Protein AF-A0A015LZP1-F1 (afdb_monomer)

Structure (mmCIF, N/CA/C/O backbone):
data_AF-A0A015LZP1-F1
#
_entry.id   AF-A0A015LZP1-F1
#
loop_
_atom_site.group_PDB
_atom_site.id
_atom_site.type_symbol
_atom_site.label_atom_id
_atom_site.label_alt_id
_atom_site.label_comp_id
_atom_site.label_asym_id
_atom_site.label_entity_id
_atom_site.label_seq_id
_atom_site.pdbx_PDB_ins_code
_atom_site.Cartn_x
_atom_site.Cartn_y
_atom_site.Cartn_z
_atom_site.occupancy
_atom_site.B_iso_or_equiv
_atom_site.auth_seq_id
_atom_site.auth_comp_id
_atom_site.auth_asym_id
_atom_site.auth_atom_id
_atom_site.pdbx_PDB_model_num
ATOM 1 N N . MET A 1 1 ? 31.886 -22.065 -72.320 1.00 35.88 1 MET A N 1
ATOM 2 C CA . MET A 1 1 ? 32.147 -20.652 -72.666 1.00 35.88 1 MET A CA 1
ATOM 3 C C . MET A 1 1 ? 31.425 -19.795 -71.632 1.00 35.88 1 MET A C 1
ATOM 5 O O . MET A 1 1 ? 30.207 -19.731 -71.654 1.00 35.88 1 MET A O 1
ATOM 9 N N . PHE A 1 2 ? 32.167 -19.278 -70.651 1.00 26.02 2 PHE A N 1
ATOM 10 C CA . PHE A 1 2 ? 31.672 -18.396 -69.588 1.00 26.02 2 PHE A CA 1
ATOM 11 C C . PHE A 1 2 ? 31.387 -16.994 -70.145 1.00 26.02 2 PHE A C 1
ATOM 13 O O . PHE A 1 2 ? 32.223 -16.465 -70.876 1.00 26.02 2 PHE A O 1
ATOM 20 N N . ARG A 1 3 ? 30.286 -16.358 -69.725 1.00 28.30 3 ARG A N 1
ATOM 21 C CA . ARG A 1 3 ? 30.195 -14.893 -69.621 1.00 28.30 3 ARG A CA 1
ATOM 22 C C . ARG A 1 3 ? 29.327 -14.490 -68.426 1.00 28.30 3 ARG A C 1
ATOM 24 O O . ARG A 1 3 ? 28.165 -14.862 -68.327 1.00 28.30 3 ARG A O 1
ATOM 31 N N . ILE A 1 4 ? 29.977 -13.750 -67.536 1.00 31.39 4 ILE A N 1
ATOM 32 C CA . ILE A 1 4 ? 29.495 -13.025 -66.356 1.00 31.39 4 ILE A CA 1
ATOM 33 C C . ILE A 1 4 ? 28.959 -11.655 -66.802 1.00 31.39 4 ILE A C 1
ATOM 35 O O . ILE A 1 4 ? 29.557 -11.085 -67.707 1.00 31.39 4 ILE A O 1
ATOM 39 N N . PHE A 1 5 ? 27.914 -11.130 -66.145 1.00 27.09 5 PHE A N 1
ATOM 40 C CA . PHE A 1 5 ? 27.704 -9.708 -65.768 1.00 27.09 5 PHE A CA 1
ATOM 41 C C . PHE A 1 5 ? 26.530 -9.667 -64.756 1.00 27.09 5 PHE A C 1
ATOM 43 O O . PHE A 1 5 ? 25.403 -9.986 -65.113 1.00 27.09 5 PHE A O 1
ATOM 50 N N . ASN A 1 6 ? 26.811 -9.659 -63.447 1.00 28.56 6 ASN A N 1
ATOM 51 C CA . ASN A 1 6 ? 26.898 -8.511 -62.516 1.00 28.56 6 ASN A CA 1
ATOM 52 C C . ASN A 1 6 ? 25.566 -7.763 -62.274 1.00 28.56 6 ASN A C 1
ATOM 54 O O . ASN A 1 6 ? 25.088 -7.038 -63.134 1.00 28.56 6 ASN A O 1
ATOM 58 N N . TYR A 1 7 ? 24.900 -8.068 -61.152 1.00 28.28 7 TYR A N 1
ATOM 59 C CA . TYR A 1 7 ? 24.824 -7.285 -59.895 1.00 28.28 7 TYR A CA 1
ATOM 60 C C . TYR A 1 7 ? 23.902 -6.053 -59.940 1.00 28.28 7 TYR A C 1
ATOM 62 O O . TYR A 1 7 ? 24.321 -4.967 -60.313 1.00 28.28 7 TYR A O 1
ATOM 70 N N . PHE A 1 8 ? 22.700 -6.212 -59.379 1.00 25.81 8 PHE A N 1
ATOM 71 C CA . PHE A 1 8 ? 22.107 -5.232 -58.464 1.00 25.81 8 PHE A CA 1
ATOM 72 C C . PHE A 1 8 ? 21.553 -6.002 -57.258 1.00 25.81 8 PHE A C 1
ATOM 74 O O . PHE A 1 8 ? 20.420 -6.472 -57.249 1.00 25.81 8 PHE A O 1
ATOM 81 N N . LEU A 1 9 ? 22.412 -6.197 -56.257 1.00 28.61 9 LEU A N 1
ATOM 82 C CA . LEU A 1 9 ? 22.014 -6.583 -54.907 1.00 28.61 9 LEU A CA 1
ATOM 83 C C . LEU A 1 9 ? 21.586 -5.297 -54.197 1.00 28.61 9 LEU A C 1
ATOM 85 O O . LEU A 1 9 ? 22.426 -4.507 -53.772 1.00 28.61 9 LEU A O 1
ATOM 89 N N . THR A 1 10 ? 20.282 -5.067 -54.085 1.00 28.78 10 THR A N 1
ATOM 90 C CA . THR A 1 10 ? 19.747 -4.196 -53.034 1.00 28.78 10 THR A CA 1
ATOM 91 C C . THR A 1 10 ? 20.108 -4.818 -51.684 1.00 28.78 10 THR A C 1
ATOM 93 O O . THR A 1 10 ? 19.881 -6.022 -51.516 1.00 28.78 10 THR A O 1
ATOM 96 N N . PRO A 1 11 ? 20.655 -4.065 -50.712 1.00 29.12 11 PRO A N 1
ATOM 97 C CA . PRO A 1 11 ? 20.880 -4.609 -49.387 1.00 29.12 11 PRO A CA 1
ATOM 98 C C . PRO A 1 11 ? 19.512 -4.940 -48.798 1.00 29.12 11 PRO A C 1
ATOM 100 O O . PRO A 1 11 ? 18.691 -4.053 -48.563 1.00 29.12 11 PRO A O 1
ATOM 103 N N . LEU A 1 12 ? 19.268 -6.228 -48.572 1.00 28.80 12 LEU A N 1
ATOM 104 C CA . LEU A 1 12 ? 18.257 -6.673 -47.632 1.00 28.80 12 LEU A CA 1
ATOM 105 C C . LEU A 1 12 ? 18.683 -6.068 -46.286 1.00 28.80 12 LEU A C 1
ATOM 107 O O . LEU A 1 12 ? 19.620 -6.565 -45.659 1.00 28.80 12 LEU A O 1
ATOM 111 N N . MET A 1 13 ? 18.078 -4.945 -45.884 1.00 26.33 13 MET A N 1
ATOM 112 C CA . MET A 1 13 ? 18.195 -4.452 -44.516 1.00 26.33 13 MET A CA 1
ATOM 113 C C . MET A 1 13 ? 17.639 -5.554 -43.624 1.00 26.33 13 MET A C 1
ATOM 115 O O . MET A 1 13 ? 16.431 -5.712 -43.452 1.00 26.33 13 M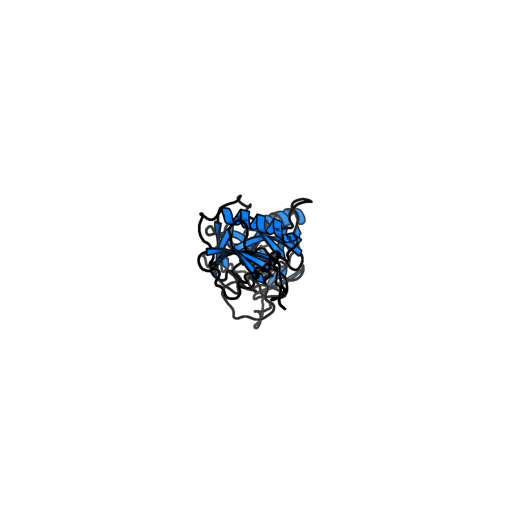ET A O 1
ATOM 119 N N . ARG A 1 14 ? 18.550 -6.369 -43.102 1.00 29.48 14 ARG A N 1
ATOM 120 C CA . ARG A 1 14 ? 18.313 -7.242 -41.971 1.00 29.48 14 ARG A CA 1
ATOM 121 C C . ARG A 1 14 ? 17.994 -6.285 -40.826 1.00 29.48 14 ARG A C 1
ATOM 123 O O . ARG A 1 14 ? 18.898 -5.715 -40.229 1.00 29.48 14 ARG A O 1
ATOM 130 N N . LEU A 1 15 ? 16.707 -6.034 -40.595 1.00 30.84 15 LEU A N 1
ATOM 131 C CA . LEU A 1 15 ? 16.227 -5.507 -39.325 1.00 30.84 15 LEU A CA 1
ATOM 132 C C . LEU A 1 15 ? 16.671 -6.528 -38.280 1.00 30.84 15 LEU A C 1
ATOM 134 O O . LEU A 1 15 ? 16.019 -7.551 -38.068 1.00 30.84 15 LEU A O 1
ATOM 138 N N . GLU A 1 16 ? 17.847 -6.303 -37.699 1.00 29.56 16 GLU A N 1
ATOM 139 C CA . GLU A 1 16 ? 18.204 -6.904 -36.430 1.00 29.56 16 GLU A CA 1
ATOM 140 C C . GLU A 1 16 ? 17.091 -6.497 -35.470 1.00 29.56 16 GLU A C 1
ATOM 142 O O . GLU A 1 16 ? 16.996 -5.339 -35.062 1.00 29.56 16 GLU A O 1
ATOM 147 N N . LYS A 1 17 ? 16.188 -7.435 -35.165 1.00 34.03 17 LYS A N 1
ATOM 148 C CA . LYS A 1 17 ? 15.325 -7.317 -33.996 1.00 34.03 17 LYS A CA 1
ATOM 149 C C . LYS A 1 17 ? 16.276 -7.157 -32.817 1.00 34.03 17 LYS A C 1
ATOM 151 O O . LYS A 1 17 ? 16.858 -8.146 -32.375 1.00 34.03 17 LYS A O 1
ATOM 156 N N . LYS A 1 18 ? 16.493 -5.919 -32.361 1.00 39.28 18 LYS A N 1
ATOM 157 C CA . LYS A 1 18 ? 17.200 -5.662 -31.109 1.00 39.28 18 LYS A CA 1
ATOM 158 C C . LYS A 1 18 ? 16.442 -6.437 -30.038 1.00 39.28 18 LYS A C 1
ATOM 160 O O . LYS A 1 18 ? 15.279 -6.152 -29.770 1.00 39.28 18 LYS A O 1
ATOM 165 N N . SER A 1 19 ? 17.063 -7.492 -29.524 1.00 50.53 19 SER A N 1
ATOM 166 C CA . SER A 1 19 ? 16.479 -8.314 -28.473 1.00 50.53 19 SER A CA 1
ATOM 167 C C . SER A 1 19 ? 16.296 -7.450 -27.233 1.00 50.53 19 SER A C 1
ATOM 169 O O . SER A 1 19 ? 17.256 -6.808 -26.805 1.00 50.53 19 SER A O 1
ATOM 171 N N . GLN A 1 20 ? 15.093 -7.452 -26.660 1.00 62.28 20 GLN A N 1
ATOM 172 C CA . GLN A 1 20 ? 14.812 -6.781 -25.395 1.00 62.28 20 GLN A CA 1
ATOM 173 C C . GLN A 1 20 ? 15.840 -7.191 -24.332 1.00 62.28 20 GLN A C 1
ATOM 175 O O . GLN A 1 20 ? 16.089 -8.381 -24.119 1.00 62.28 20 GLN A O 1
ATOM 180 N N . SER A 1 21 ? 16.435 -6.208 -23.660 1.00 65.06 21 SER A N 1
ATOM 181 C CA . SER A 1 21 ? 17.324 -6.428 -22.522 1.00 65.06 21 SER A CA 1
ATOM 182 C C . SER A 1 21 ? 16.497 -6.742 -21.274 1.00 65.06 21 SER A C 1
ATOM 184 O O . SER A 1 21 ? 15.800 -5.882 -20.733 1.00 65.06 21 SER A O 1
ATOM 186 N N . TYR A 1 22 ? 16.562 -7.997 -20.833 1.00 69.38 22 TYR A N 1
ATOM 187 C CA . TYR A 1 22 ? 15.990 -8.452 -19.566 1.00 69.38 22 TYR A CA 1
ATOM 188 C C . TYR A 1 22 ? 16.937 -8.123 -18.412 1.00 69.38 22 TYR A C 1
ATOM 190 O O . TYR A 1 22 ? 18.146 -8.313 -18.550 1.00 69.38 22 TYR A O 1
ATOM 198 N N . ILE A 1 23 ? 16.392 -7.708 -17.264 1.00 65.88 23 ILE A N 1
ATOM 199 C CA . ILE A 1 23 ? 17.183 -7.508 -16.033 1.00 65.88 23 ILE A CA 1
ATOM 200 C C . ILE A 1 23 ? 17.836 -8.822 -15.601 1.00 65.88 23 ILE A C 1
ATOM 202 O O . ILE A 1 23 ? 19.033 -8.881 -15.320 1.00 65.88 23 ILE A O 1
ATOM 206 N N . GLY A 1 24 ? 17.058 -9.908 -15.574 1.00 67.19 24 GLY A N 1
ATOM 207 C CA . GLY A 1 24 ? 17.549 -11.218 -15.154 1.00 67.19 24 GLY A CA 1
ATOM 208 C C . GLY A 1 24 ? 18.014 -11.215 -13.694 1.00 67.19 24 GLY A C 1
ATOM 209 O O . GLY A 1 24 ? 17.192 -11.109 -12.794 1.00 67.19 24 GLY A O 1
ATOM 210 N N . TYR A 1 25 ? 19.323 -11.377 -13.476 1.00 60.75 25 TYR A N 1
ATOM 211 C CA . TYR A 1 25 ? 19.970 -11.366 -12.152 1.00 60.75 25 TYR A CA 1
ATOM 212 C C . TYR A 1 25 ? 20.774 -10.082 -11.890 1.00 60.75 25 TYR A C 1
ATOM 214 O O . TYR A 1 25 ? 21.591 -10.050 -10.973 1.00 60.75 25 TYR A O 1
ATOM 222 N N . GLN A 1 26 ? 20.624 -9.056 -12.733 1.00 63.94 26 GLN A N 1
ATOM 223 C CA . GLN A 1 26 ? 21.348 -7.800 -12.556 1.00 63.94 26 GLN A CA 1
ATOM 224 C C . GLN A 1 26 ? 20.888 -7.100 -11.276 1.00 63.94 26 GLN A C 1
ATOM 226 O O . GLN A 1 26 ? 19.692 -6.973 -11.023 1.00 63.94 26 GLN A O 1
ATOM 231 N N . GLU A 1 27 ? 21.853 -6.642 -10.481 1.00 65.81 27 GLU A N 1
ATOM 232 C CA . GLU A 1 27 ? 21.577 -5.843 -9.294 1.00 65.81 27 GLU A CA 1
ATOM 233 C C . GLU A 1 27 ? 21.089 -4.453 -9.712 1.00 65.81 27 GLU A C 1
ATOM 235 O O . GLU A 1 27 ? 21.697 -3.783 -10.552 1.00 65.81 27 GLU A O 1
ATOM 240 N N . ILE A 1 28 ? 19.973 -4.037 -9.120 1.00 65.69 28 ILE A N 1
ATOM 241 C CA . ILE A 1 28 ? 19.398 -2.713 -9.312 1.00 65.69 28 ILE A CA 1
ATOM 242 C C . ILE A 1 28 ? 19.755 -1.897 -8.083 1.00 65.69 28 ILE A C 1
ATOM 244 O O . ILE A 1 28 ? 19.228 -2.140 -6.998 1.00 65.69 28 ILE A O 1
ATOM 248 N N . LEU A 1 29 ? 20.623 -0.904 -8.254 1.00 60.50 29 LEU A N 1
ATOM 249 C CA . LEU A 1 29 ? 20.903 0.031 -7.177 1.00 60.50 29 LEU A CA 1
ATOM 250 C C . LEU A 1 29 ? 19.885 1.180 -7.218 1.00 60.50 29 LEU A C 1
ATOM 252 O O . LEU A 1 29 ? 19.642 1.749 -8.290 1.00 60.50 29 LEU A O 1
ATOM 256 N N . PRO A 1 30 ? 19.295 1.555 -6.073 1.00 59.75 30 PRO A N 1
ATOM 257 C CA . PRO A 1 30 ? 18.396 2.698 -5.987 1.00 59.75 30 PRO A CA 1
ATOM 258 C C . PRO A 1 30 ? 19.174 3.963 -6.332 1.00 59.75 30 PRO A C 1
ATOM 260 O O . PRO A 1 30 ? 20.345 4.099 -5.962 1.00 59.75 30 PRO A O 1
ATOM 263 N N . ILE A 1 31 ? 18.533 4.917 -7.006 1.00 59.34 31 ILE A N 1
ATOM 264 C CA . ILE A 1 31 ? 19.185 6.205 -7.200 1.00 59.34 31 ILE A CA 1
ATOM 265 C C . ILE A 1 31 ? 18.825 7.156 -6.066 1.00 59.34 31 ILE A C 1
ATOM 267 O O . ILE A 1 31 ? 17.654 7.389 -5.807 1.00 59.34 31 ILE A O 1
ATOM 271 N N . THR A 1 32 ? 19.836 7.749 -5.434 1.00 54.41 32 THR A N 1
ATOM 272 C CA . THR A 1 32 ? 19.668 8.753 -4.377 1.00 54.41 32 THR A CA 1
ATOM 273 C C . THR A 1 32 ? 20.133 10.138 -4.825 1.00 54.41 32 THR A C 1
ATOM 275 O O . THR A 1 32 ? 21.213 10.247 -5.410 1.00 54.41 32 THR A O 1
ATOM 278 N N . GLY A 1 33 ? 19.383 11.191 -4.477 1.00 51.50 33 GLY A N 1
ATOM 279 C CA . GLY A 1 33 ? 19.818 12.593 -4.568 1.00 51.50 33 GLY A CA 1
ATOM 280 C C . GLY A 1 33 ? 19.025 13.473 -5.548 1.00 51.50 33 GLY A C 1
ATOM 281 O O . GLY A 1 33 ? 18.528 13.019 -6.577 1.00 51.50 33 GLY A O 1
ATOM 282 N N . THR A 1 34 ? 18.978 14.776 -5.250 1.00 45.88 34 THR A N 1
ATOM 283 C CA . THR A 1 34 ? 18.145 15.819 -5.893 1.00 45.88 34 THR A CA 1
ATOM 284 C C . THR A 1 34 ? 18.520 16.187 -7.341 1.00 45.88 34 THR A C 1
ATOM 286 O O . THR A 1 34 ? 17.859 17.014 -7.961 1.00 45.88 34 THR A O 1
ATOM 289 N N . GLY A 1 35 ? 19.537 15.557 -7.938 1.00 46.19 35 GLY A N 1
ATOM 290 C CA . GLY A 1 35 ? 19.995 15.828 -9.312 1.00 46.19 35 GLY A CA 1
ATOM 291 C C . GLY A 1 35 ? 19.236 15.092 -10.428 1.00 46.19 35 GLY A C 1
ATOM 292 O O . GLY A 1 35 ? 19.724 15.024 -11.553 1.00 46.19 35 GLY A O 1
ATOM 293 N N . MET A 1 36 ? 18.082 14.483 -10.132 1.00 53.25 36 MET A N 1
ATOM 294 C CA . MET A 1 36 ? 17.475 13.434 -10.973 1.00 53.25 36 MET A CA 1
ATOM 295 C C . MET A 1 36 ? 16.041 13.735 -11.437 1.00 53.25 36 MET A C 1
ATOM 297 O O . MET A 1 36 ? 15.368 12.850 -11.967 1.00 53.25 36 MET A O 1
ATOM 301 N N . LEU A 1 37 ? 15.602 14.990 -11.311 1.00 47.56 37 LEU A N 1
ATOM 302 C CA . LEU A 1 37 ? 14.297 15.502 -11.753 1.00 47.56 37 LEU A CA 1
ATOM 303 C C . LEU A 1 37 ? 13.885 15.127 -13.201 1.00 47.56 37 LEU A C 1
ATOM 305 O O . LEU A 1 37 ? 12.694 14.879 -13.408 1.00 47.56 37 LEU A O 1
ATOM 309 N N . PRO A 1 38 ? 14.796 14.950 -14.193 1.00 52.88 38 PRO A N 1
ATOM 310 C CA . PRO A 1 38 ? 14.402 14.470 -15.521 1.00 52.88 38 PRO A CA 1
ATOM 311 C C . PRO A 1 38 ? 13.760 13.075 -15.514 1.00 52.88 38 PRO A C 1
ATOM 313 O O . PRO A 1 38 ? 12.925 12.785 -16.363 1.00 52.88 38 PRO A O 1
ATOM 316 N N . ARG A 1 39 ? 14.077 12.205 -14.543 1.00 65.25 39 ARG A N 1
ATOM 317 C CA . ARG A 1 39 ? 13.618 10.805 -14.544 1.00 65.25 39 ARG A CA 1
ATOM 318 C C . ARG A 1 39 ? 12.121 10.640 -14.365 1.00 65.25 39 ARG A C 1
ATOM 320 O O . ARG A 1 39 ? 11.537 9.730 -14.931 1.00 65.25 39 ARG A O 1
ATOM 327 N N . ARG A 1 40 ? 11.493 11.503 -13.576 1.00 66.88 40 ARG A N 1
ATOM 328 C CA . ARG A 1 40 ? 10.095 11.346 -13.159 1.00 66.88 40 ARG A CA 1
ATOM 329 C C . ARG A 1 40 ? 9.117 11.699 -14.268 1.00 66.88 40 ARG A C 1
ATOM 331 O O . ARG A 1 40 ? 8.164 10.966 -14.521 1.00 66.88 40 ARG A O 1
ATOM 338 N N . VAL A 1 41 ? 9.393 12.806 -14.953 1.00 76.12 41 VAL A N 1
ATOM 339 C CA . VAL A 1 41 ? 8.666 13.198 -16.164 1.00 76.12 41 VAL A CA 1
ATOM 340 C C . VAL A 1 41 ? 8.877 12.142 -17.247 1.00 76.12 41 VAL A C 1
ATOM 342 O O . VAL A 1 41 ? 7.925 11.773 -17.927 1.00 76.12 41 VAL A O 1
ATOM 345 N N . ILE A 1 42 ? 10.091 11.593 -17.356 1.00 84.56 42 ILE A N 1
ATOM 346 C CA . ILE A 1 42 ? 10.399 10.504 -18.288 1.00 84.56 42 ILE A CA 1
ATOM 347 C C . ILE A 1 42 ? 9.610 9.236 -17.957 1.00 84.56 42 ILE A C 1
ATOM 349 O O . ILE A 1 42 ? 8.980 8.696 -18.856 1.00 84.56 42 ILE A O 1
ATOM 353 N N . LEU A 1 43 ? 9.571 8.787 -16.697 1.00 85.00 43 LEU A N 1
ATOM 354 C CA . LEU A 1 43 ? 8.777 7.626 -16.285 1.00 85.00 43 LEU A CA 1
ATOM 355 C C . LEU A 1 43 ? 7.284 7.853 -16.560 1.00 85.00 43 LEU A C 1
ATOM 357 O O . LEU A 1 43 ? 6.642 7.008 -17.172 1.00 85.00 43 LEU A O 1
ATOM 361 N N . SER A 1 44 ? 6.738 9.015 -16.197 1.00 83.75 44 SER A N 1
ATOM 362 C CA . SER A 1 44 ? 5.333 9.355 -16.471 1.00 83.75 44 SER A CA 1
ATOM 363 C C . SER A 1 44 ? 5.007 9.372 -17.972 1.00 83.75 44 SER A C 1
ATOM 365 O O . SER A 1 44 ? 3.987 8.822 -18.404 1.00 83.75 44 SER A O 1
ATOM 367 N N . ARG A 1 45 ? 5.897 9.939 -18.800 1.00 88.62 45 ARG A N 1
ATOM 368 C CA . ARG A 1 45 ? 5.766 9.911 -20.264 1.00 88.62 45 ARG A CA 1
ATOM 369 C C . ARG A 1 45 ? 5.892 8.498 -20.817 1.00 88.62 45 ARG A C 1
ATOM 371 O O . ARG A 1 45 ? 5.095 8.128 -21.676 1.00 88.62 45 ARG A O 1
ATOM 378 N N . PHE A 1 46 ? 6.835 7.705 -20.309 1.00 90.81 46 PHE A N 1
ATOM 379 C CA . PHE A 1 46 ? 7.005 6.305 -20.687 1.00 90.81 46 PHE A CA 1
ATOM 380 C C . PHE A 1 46 ? 5.722 5.521 -20.406 1.00 90.81 46 PHE A C 1
ATOM 382 O O . PHE A 1 46 ? 5.173 4.904 -21.315 1.00 90.81 46 PHE A O 1
ATOM 389 N N . TRP A 1 47 ? 5.185 5.619 -19.187 1.00 89.81 47 TRP A N 1
ATOM 390 C CA . TRP A 1 47 ? 3.913 4.998 -18.821 1.00 89.81 47 TRP A CA 1
ATOM 391 C C . TRP A 1 47 ? 2.802 5.406 -19.776 1.00 89.81 47 TRP A C 1
ATOM 393 O O . TRP A 1 47 ? 2.212 4.556 -20.430 1.00 89.81 47 TRP A O 1
ATOM 403 N N . SER A 1 48 ? 2.573 6.711 -19.930 1.00 89.25 48 SER A N 1
ATOM 404 C CA . SER A 1 48 ? 1.499 7.237 -20.779 1.00 89.25 48 SER A CA 1
ATOM 405 C C . SER A 1 48 ? 1.620 6.790 -22.239 1.00 89.25 48 SER A C 1
ATOM 407 O O . SER A 1 48 ? 0.607 6.618 -22.912 1.00 89.25 48 SER A O 1
ATOM 409 N N . THR A 1 49 ? 2.849 6.578 -22.721 1.00 92.31 49 THR A N 1
ATOM 410 C CA . THR A 1 49 ? 3.125 6.115 -24.086 1.00 92.31 49 THR A CA 1
ATOM 411 C C . THR A 1 49 ? 2.801 4.633 -24.263 1.00 92.31 49 THR A C 1
ATOM 413 O O . THR A 1 49 ? 2.207 4.267 -25.270 1.00 92.31 49 THR A O 1
ATOM 416 N N . TYR A 1 50 ? 3.172 3.778 -23.304 1.00 91.25 50 TYR A N 1
ATOM 417 C CA . TYR A 1 50 ? 3.156 2.321 -23.494 1.00 91.25 50 TYR A CA 1
ATOM 418 C C . TYR A 1 50 ? 2.023 1.590 -22.762 1.00 91.25 50 TYR A C 1
ATOM 420 O O . TYR A 1 50 ? 1.767 0.426 -23.059 1.00 91.25 50 TYR A O 1
ATOM 428 N N . ILE A 1 51 ? 1.307 2.241 -21.841 1.00 88.81 51 ILE A N 1
ATOM 429 C CA . ILE A 1 51 ? 0.315 1.582 -20.975 1.00 88.81 51 ILE A CA 1
ATOM 430 C C . ILE A 1 51 ? -0.854 0.931 -21.726 1.00 88.81 51 ILE A C 1
ATOM 432 O O . ILE A 1 51 ? -1.426 -0.043 -21.243 1.00 88.81 51 ILE A O 1
ATOM 436 N N . LYS A 1 52 ? -1.215 1.456 -22.903 1.00 86.44 52 LYS A N 1
ATOM 437 C CA . LYS A 1 52 ? -2.337 0.942 -23.706 1.00 86.44 52 LYS A CA 1
ATOM 438 C C . LYS A 1 52 ? -1.990 -0.337 -24.461 1.00 86.44 52 LYS A C 1
ATOM 440 O O . LYS A 1 52 ? -2.847 -1.202 -24.609 1.00 86.44 52 LYS A O 1
ATOM 445 N N . ASP A 1 53 ? -0.744 -0.446 -24.911 1.00 87.69 53 ASP A N 1
ATOM 446 C CA . ASP A 1 53 ? -0.304 -1.501 -25.830 1.00 87.69 53 ASP A CA 1
ATOM 447 C C . ASP A 1 53 ? 0.565 -2.558 -25.140 1.00 87.69 53 ASP A C 1
ATOM 449 O O . ASP A 1 53 ? 0.824 -3.627 -25.690 1.00 87.69 53 ASP A O 1
ATOM 453 N N . THR A 1 54 ? 1.020 -2.268 -23.921 1.00 89.00 54 THR A N 1
ATOM 454 C CA . THR A 1 54 ? 1.922 -3.123 -23.152 1.00 89.00 54 THR A CA 1
ATOM 455 C C . THR A 1 54 ? 1.278 -3.500 -21.821 1.00 89.00 54 THR A C 1
ATOM 457 O O . THR A 1 54 ? 0.708 -2.634 -21.157 1.00 89.00 54 THR A O 1
ATOM 460 N N . PRO A 1 55 ? 1.424 -4.754 -21.350 1.00 92.50 55 PRO A N 1
ATOM 461 C CA . PRO A 1 55 ? 0.948 -5.177 -20.036 1.00 92.50 55 PRO A CA 1
ATOM 462 C C . PRO A 1 55 ? 1.846 -4.644 -18.905 1.00 92.50 55 PRO A C 1
ATOM 464 O O . PRO A 1 55 ? 2.342 -5.406 -18.074 1.00 92.50 55 PRO A O 1
ATOM 467 N N . LEU A 1 56 ? 2.091 -3.332 -18.875 1.00 92.25 56 LEU A N 1
ATOM 468 C CA . LEU A 1 56 ? 2.859 -2.683 -17.821 1.00 92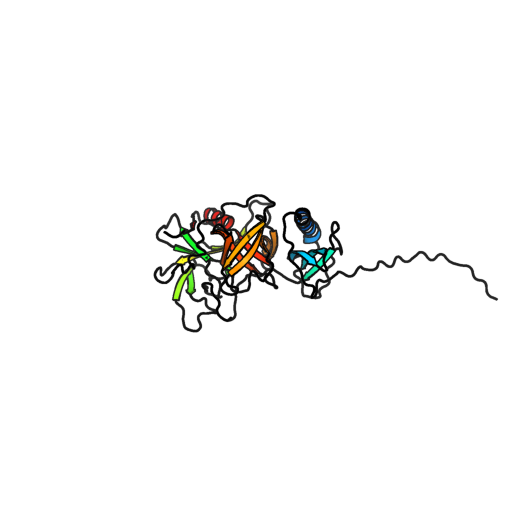.25 56 LEU A CA 1
ATOM 469 C C . LEU A 1 56 ? 2.160 -2.876 -16.476 1.00 92.25 56 LEU A C 1
ATOM 471 O O . LEU A 1 56 ? 0.934 -2.781 -16.356 1.00 92.25 56 LEU A O 1
ATOM 475 N N . SER A 1 57 ? 2.967 -3.187 -15.467 1.00 91.19 57 SER A N 1
ATOM 476 C CA . SER A 1 57 ? 2.536 -3.364 -14.093 1.00 91.19 57 SER A CA 1
ATOM 477 C C . SER A 1 57 ? 2.947 -2.195 -13.221 1.00 91.19 57 SER A C 1
ATOM 479 O O . SER A 1 57 ? 2.103 -1.558 -12.620 1.00 91.19 57 SER A O 1
ATOM 481 N N . TYR A 1 58 ? 4.234 -1.928 -13.098 1.00 88.38 58 TYR A N 1
ATOM 482 C CA . TYR A 1 58 ? 4.765 -0.773 -12.386 1.00 88.38 58 TYR A CA 1
ATOM 483 C C . TYR A 1 58 ? 6.118 -0.451 -13.000 1.00 88.38 58 TYR A C 1
ATOM 485 O O . TYR A 1 58 ? 6.642 -1.209 -13.822 1.00 88.38 58 TYR A O 1
ATOM 493 N N . MET A 1 59 ? 6.679 0.687 -12.632 1.00 87.69 59 MET A N 1
ATOM 494 C CA . MET A 1 59 ? 7.997 1.070 -13.102 1.00 87.69 59 MET A CA 1
ATOM 495 C C . MET A 1 59 ? 8.866 1.445 -11.924 1.00 87.69 59 MET A C 1
ATOM 497 O O . MET A 1 59 ? 8.381 1.881 -10.884 1.00 87.69 59 MET A O 1
ATOM 501 N N . ASN A 1 60 ? 10.162 1.300 -12.128 1.00 80.31 60 ASN A N 1
ATOM 502 C CA . ASN A 1 60 ? 11.166 1.862 -11.258 1.00 80.31 60 ASN A CA 1
ATOM 503 C C . ASN A 1 60 ? 12.229 2.559 -12.111 1.00 80.31 60 ASN A C 1
ATOM 505 O O . ASN A 1 60 ? 12.297 2.390 -13.332 1.00 80.31 60 ASN A O 1
ATOM 509 N N . SER A 1 61 ? 13.097 3.314 -11.459 1.00 80.25 61 SER A N 1
ATOM 510 C CA . SER A 1 61 ? 14.379 3.696 -12.032 1.00 80.25 61 SER A CA 1
ATOM 511 C C . SER A 1 61 ? 15.495 3.198 -11.128 1.00 80.25 61 SER A C 1
ATOM 513 O O . SER A 1 61 ? 15.342 3.145 -9.911 1.00 80.25 61 SER A O 1
AT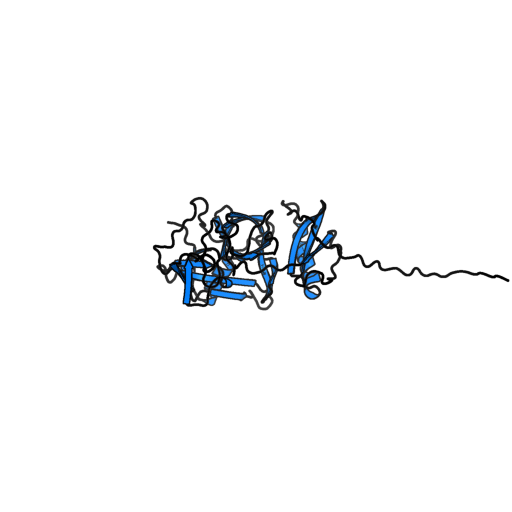OM 515 N N . GLY A 1 62 ? 16.623 2.821 -11.720 1.00 78.12 62 GLY A N 1
ATOM 516 C CA . GLY A 1 62 ? 17.772 2.321 -10.969 1.00 78.12 62 GLY A CA 1
ATOM 517 C C . GLY A 1 62 ? 19.083 2.581 -11.689 1.00 78.12 62 GLY A C 1
ATOM 518 O O . GLY A 1 62 ? 19.095 2.914 -12.875 1.00 78.12 62 GLY A O 1
ATOM 519 N N . ILE A 1 63 ? 20.194 2.440 -10.973 1.00 78.62 63 ILE A N 1
ATOM 520 C CA . ILE A 1 63 ? 21.505 2.284 -11.596 1.00 78.62 63 ILE A CA 1
ATOM 521 C C . ILE A 1 63 ? 21.700 0.799 -11.896 1.00 78.62 63 ILE A C 1
ATOM 523 O O . ILE A 1 63 ? 21.685 -0.026 -10.984 1.00 78.62 63 ILE A O 1
ATOM 527 N N . VAL A 1 64 ? 21.903 0.475 -13.171 1.00 78.19 64 VAL A N 1
ATOM 528 C CA . VAL A 1 64 ? 22.193 -0.876 -13.660 1.00 78.19 64 VAL A CA 1
ATOM 529 C C . VAL A 1 64 ? 23.456 -0.817 -14.510 1.00 78.19 64 VAL A C 1
ATOM 531 O O . VAL A 1 64 ? 23.592 0.044 -15.379 1.00 78.19 64 VAL A O 1
ATOM 534 N N . ASN A 1 65 ? 24.416 -1.704 -14.237 1.00 79.94 65 ASN A N 1
ATOM 535 C CA . ASN A 1 65 ? 25.734 -1.714 -14.890 1.00 79.94 65 ASN A CA 1
ATOM 536 C C . ASN A 1 65 ? 26.454 -0.345 -14.850 1.00 79.94 65 ASN A C 1
ATOM 538 O O . ASN A 1 65 ? 27.124 0.046 -15.803 1.00 79.94 65 ASN A O 1
ATOM 542 N N . GLY A 1 66 ? 26.297 0.403 -13.751 1.00 77.12 66 GLY A N 1
ATOM 543 C CA . GLY A 1 66 ? 26.940 1.707 -13.546 1.00 77.12 66 GLY A CA 1
ATOM 544 C C . GLY A 1 66 ? 26.257 2.900 -14.229 1.00 77.12 66 GLY A C 1
ATOM 545 O O . GLY A 1 66 ? 26.743 4.019 -14.082 1.00 77.12 66 GLY A O 1
ATOM 546 N N . GLY A 1 67 ? 25.135 2.699 -14.933 1.00 81.50 67 GLY A N 1
ATOM 547 C CA . GLY A 1 67 ? 24.372 3.763 -15.594 1.00 81.50 67 GLY A CA 1
ATOM 548 C C . GLY A 1 67 ? 22.893 3.797 -15.187 1.00 81.50 67 GLY A C 1
ATOM 549 O O . GLY A 1 67 ? 22.356 2.787 -14.740 1.00 81.50 67 GLY A O 1
ATOM 550 N N . PRO A 1 68 ? 22.208 4.947 -15.318 1.00 84.31 68 PRO A N 1
ATOM 551 C CA . PRO A 1 68 ? 20.783 5.047 -15.023 1.00 84.31 68 PRO A CA 1
ATOM 552 C C . PRO A 1 68 ? 19.937 4.309 -16.061 1.00 84.31 68 PRO A C 1
ATOM 554 O O . PRO A 1 68 ? 20.174 4.451 -17.256 1.00 84.31 68 PRO A O 1
ATOM 557 N N . ALA A 1 69 ? 18.917 3.590 -15.606 1.00 86.25 69 ALA A N 1
ATOM 558 C CA . ALA A 1 69 ? 17.998 2.836 -16.447 1.00 86.25 69 ALA A CA 1
ATOM 559 C C . ALA A 1 69 ? 16.541 3.006 -15.997 1.00 86.25 69 ALA A C 1
ATOM 561 O O . ALA A 1 69 ? 16.254 3.198 -14.810 1.00 86.25 69 ALA A O 1
ATOM 562 N N . ILE A 1 70 ? 15.629 2.902 -16.964 1.00 88.69 70 ILE A N 1
ATOM 563 C CA . ILE A 1 70 ? 14.199 2.697 -16.736 1.00 88.69 70 ILE A CA 1
ATOM 564 C C . ILE A 1 70 ? 13.980 1.202 -16.564 1.00 88.69 70 ILE A C 1
ATOM 566 O O . ILE A 1 70 ? 14.448 0.401 -17.372 1.00 88.69 70 ILE A O 1
ATOM 570 N N . ILE A 1 71 ? 13.248 0.831 -15.525 1.00 88.25 71 ILE A N 1
ATOM 571 C CA . ILE A 1 71 ? 12.923 -0.553 -15.224 1.00 88.25 71 ILE A CA 1
ATOM 572 C C . ILE A 1 71 ? 11.412 -0.708 -15.339 1.00 88.25 71 ILE A C 1
ATOM 574 O O . ILE A 1 71 ? 10.665 -0.184 -14.515 1.00 88.25 71 ILE A O 1
ATOM 578 N N . ALA A 1 72 ? 10.964 -1.411 -16.371 1.00 90.31 72 ALA A N 1
ATOM 579 C CA . ALA A 1 72 ? 9.558 -1.671 -16.630 1.00 90.31 72 ALA A CA 1
ATOM 580 C C . ALA A 1 72 ? 9.197 -3.085 -16.167 1.00 90.31 72 ALA A C 1
ATOM 582 O O . ALA A 1 72 ? 9.744 -4.067 -16.671 1.00 90.31 72 ALA A O 1
ATOM 583 N N . TYR A 1 73 ? 8.252 -3.186 -15.234 1.00 91.81 73 TYR A N 1
ATOM 584 C CA . TYR A 1 73 ? 7.688 -4.463 -14.813 1.00 91.81 73 TYR A CA 1
ATOM 585 C C . TYR A 1 73 ? 6.406 -4.751 -15.577 1.00 91.81 73 TYR A C 1
ATOM 587 O O . TYR A 1 73 ? 5.600 -3.845 -15.789 1.00 91.81 73 TYR A O 1
ATOM 595 N N . VAL A 1 74 ? 6.188 -6.010 -15.955 1.00 92.88 74 VAL A N 1
ATOM 596 C CA . VAL A 1 74 ? 4.981 -6.448 -16.673 1.00 92.88 74 VAL A CA 1
ATOM 597 C C . VAL A 1 74 ? 4.203 -7.522 -15.920 1.00 92.88 74 VAL A C 1
ATOM 599 O O . VAL A 1 74 ? 4.780 -8.357 -15.222 1.00 92.88 74 VAL A O 1
ATOM 602 N N . HIS A 1 75 ? 2.880 -7.528 -16.101 1.00 92.00 75 HIS A N 1
ATOM 603 C CA . HIS A 1 75 ? 1.949 -8.431 -15.411 1.00 92.00 75 HIS A CA 1
ATOM 604 C C . HIS A 1 75 ? 1.597 -9.696 -16.222 1.00 92.00 75 HIS A C 1
ATOM 606 O O . HIS A 1 75 ? 0.485 -10.215 -16.136 1.00 92.00 75 HIS A O 1
ATOM 612 N N . VAL A 1 76 ? 2.543 -10.215 -17.007 1.00 91.19 76 VAL A N 1
ATOM 613 C CA . VAL A 1 76 ? 2.399 -11.461 -17.788 1.00 91.19 76 VAL A CA 1
ATOM 614 C C . VAL A 1 76 ? 3.280 -12.584 -17.225 1.00 91.19 76 VAL A C 1
ATOM 616 O O . VAL A 1 76 ? 4.227 -12.301 -16.488 1.00 91.19 76 VAL A O 1
ATOM 619 N N . PRO A 1 77 ? 3.013 -13.869 -17.545 1.00 89.50 77 PRO A N 1
ATOM 620 C CA . PRO A 1 77 ? 3.857 -14.973 -17.094 1.00 89.50 77 PRO A CA 1
ATOM 621 C C . PRO A 1 77 ? 5.326 -14.776 -17.479 1.00 89.50 77 PRO A C 1
ATOM 623 O O . PRO A 1 77 ? 5.632 -14.359 -18.600 1.00 89.50 77 PRO A O 1
ATOM 626 N N . LYS A 1 78 ? 6.242 -15.119 -16.567 1.00 86.88 78 LYS A N 1
ATOM 627 C CA . LYS A 1 78 ? 7.686 -14.994 -16.800 1.00 86.88 78 LYS A CA 1
ATOM 628 C C . LYS A 1 78 ? 8.103 -15.747 -18.066 1.00 86.88 78 LYS A C 1
ATOM 630 O O . LYS A 1 78 ? 7.785 -16.922 -18.225 1.00 86.88 78 LYS A O 1
ATOM 635 N N . GLY A 1 79 ? 8.835 -15.062 -18.942 1.00 83.94 79 GLY A N 1
ATOM 636 C CA . GLY A 1 79 ? 9.263 -15.580 -20.245 1.00 83.94 79 GLY A CA 1
ATOM 637 C C . GLY A 1 79 ? 8.313 -15.250 -21.400 1.00 83.94 79 GLY A C 1
ATOM 638 O O . GLY A 1 79 ? 8.657 -15.532 -22.546 1.00 83.94 79 GLY A O 1
ATOM 639 N N . THR A 1 80 ? 7.156 -14.637 -21.129 1.00 87.94 80 THR A N 1
ATOM 640 C CA . THR A 1 80 ? 6.274 -14.112 -22.181 1.00 87.94 80 THR A CA 1
ATOM 641 C C . THR A 1 80 ? 6.964 -12.940 -22.884 1.00 87.94 80 THR A C 1
ATOM 643 O O . THR A 1 80 ? 7.296 -11.965 -22.210 1.00 87.94 80 THR A O 1
ATOM 646 N N . PRO A 1 81 ? 7.172 -12.987 -24.213 1.00 87.00 81 PRO A N 1
ATOM 647 C CA . PRO A 1 81 ? 7.769 -11.873 -24.937 1.00 87.00 81 PRO A CA 1
ATOM 648 C C . PRO A 1 81 ? 6.911 -10.612 -24.813 1.00 87.00 81 PRO A C 1
ATOM 650 O O . PRO A 1 81 ? 5.706 -10.656 -25.058 1.00 87.00 81 PRO A O 1
ATOM 653 N N . VAL A 1 82 ? 7.545 -9.494 -24.470 1.00 88.75 82 VAL A N 1
ATOM 654 C CA . VAL A 1 82 ? 6.919 -8.170 -24.456 1.00 88.75 82 VAL A CA 1
ATOM 655 C C . VAL A 1 82 ? 7.779 -7.222 -25.276 1.00 88.75 82 VAL A C 1
ATOM 657 O O . VAL A 1 82 ? 8.997 -7.170 -25.094 1.00 88.75 82 VAL A O 1
ATOM 660 N N . GLU A 1 83 ? 7.146 -6.498 -26.194 1.00 88.88 83 GLU A N 1
ATOM 661 C CA . GLU A 1 83 ? 7.815 -5.499 -27.021 1.00 88.88 83 GLU A CA 1
ATOM 662 C C . GLU A 1 83 ? 7.810 -4.151 -26.293 1.00 88.88 83 GLU A C 1
ATOM 664 O O . GLU A 1 83 ? 6.770 -3.527 -26.110 1.00 88.88 83 GLU A O 1
ATOM 669 N N . LEU A 1 84 ? 8.992 -3.717 -25.865 1.00 89.69 84 LEU A N 1
ATOM 670 C CA . LEU A 1 84 ? 9.265 -2.375 -25.361 1.00 89.69 84 LEU A CA 1
ATOM 671 C C . LEU A 1 84 ? 10.441 -1.801 -26.160 1.00 89.69 84 LEU A C 1
ATOM 673 O O . LEU A 1 84 ? 11.201 -2.556 -26.774 1.00 89.69 84 LEU A O 1
ATOM 677 N N . PRO A 1 85 ? 10.624 -0.473 -26.204 1.00 91.31 85 PRO A N 1
ATOM 678 C CA . PRO A 1 85 ? 11.838 0.078 -26.780 1.00 91.31 85 PRO A CA 1
ATOM 679 C C . PRO A 1 85 ? 13.044 -0.343 -25.927 1.00 91.31 85 PRO A C 1
ATOM 681 O O . PRO A 1 85 ? 12.928 -0.505 -24.716 1.00 91.31 85 PRO A O 1
ATOM 684 N N . THR A 1 86 ? 14.224 -0.475 -26.535 1.00 88.31 86 THR A N 1
ATOM 685 C CA . THR A 1 86 ? 15.471 -0.724 -25.783 1.00 88.31 86 THR A CA 1
ATOM 686 C C . THR A 1 86 ? 15.999 0.530 -25.083 1.00 88.31 86 THR A C 1
ATOM 688 O O . THR A 1 86 ? 16.837 0.443 -24.191 1.00 88.31 86 THR A O 1
ATOM 691 N N . GLU A 1 87 ? 15.539 1.703 -25.515 1.00 91.25 87 GLU A N 1
ATOM 692 C CA . GLU A 1 87 ? 15.927 3.011 -24.998 1.00 91.25 87 GLU A CA 1
ATOM 693 C C . GLU A 1 87 ? 14.740 3.973 -25.111 1.00 91.25 87 GLU A C 1
ATOM 695 O O . GLU A 1 87 ? 14.009 3.941 -26.101 1.00 91.25 87 GLU A O 1
ATOM 700 N N . PHE A 1 88 ? 14.554 4.843 -24.125 1.00 91.00 88 PHE A N 1
ATOM 701 C CA . PHE A 1 88 ? 13.544 5.891 -24.153 1.00 91.00 88 PHE A CA 1
ATOM 702 C C . PHE A 1 88 ? 14.135 7.196 -23.627 1.00 91.00 88 PHE A C 1
ATOM 704 O O . PHE A 1 88 ? 14.671 7.242 -22.522 1.00 91.00 88 PHE A O 1
ATOM 711 N N . GLU A 1 89 ? 14.060 8.246 -24.447 1.00 89.88 89 GLU A N 1
ATOM 712 C CA . GLU A 1 89 ? 14.589 9.581 -24.133 1.00 89.88 89 GLU A CA 1
ATOM 713 C C . GLU A 1 89 ? 16.040 9.581 -23.602 1.00 89.88 89 GLU A C 1
ATOM 715 O O . GLU A 1 89 ? 16.376 10.320 -22.679 1.00 89.88 89 GLU A O 1
ATOM 720 N N . GLY A 1 90 ? 16.916 8.751 -24.179 1.00 86.75 90 GLY A N 1
ATOM 721 C CA . GLY A 1 90 ? 18.327 8.674 -23.786 1.00 86.75 90 GLY A CA 1
ATOM 722 C C . GLY A 1 90 ? 18.636 7.685 -22.659 1.00 86.75 90 GLY A C 1
ATOM 723 O O . GLY A 1 90 ? 19.800 7.553 -22.280 1.00 86.75 90 GLY A O 1
ATOM 724 N N . TYR A 1 91 ? 17.630 6.993 -22.110 1.00 87.56 91 TYR A N 1
ATOM 725 C CA . TYR A 1 91 ? 17.808 6.026 -21.024 1.00 87.56 91 TYR A CA 1
ATOM 726 C C . TYR A 1 91 ? 17.547 4.594 -21.493 1.00 87.56 91 TYR A C 1
ATOM 728 O O . TYR A 1 91 ? 16.519 4.350 -22.129 1.00 87.56 91 TYR A O 1
ATOM 736 N N . PRO A 1 92 ? 18.415 3.623 -21.152 1.00 89.81 92 PRO A N 1
ATOM 737 C CA . PRO A 1 92 ? 18.147 2.216 -21.413 1.00 89.81 92 PRO A CA 1
ATOM 738 C C . PRO A 1 92 ? 16.879 1.768 -20.682 1.00 89.81 92 PRO A C 1
ATOM 740 O O . PRO A 1 92 ? 16.633 2.155 -19.537 1.00 89.81 92 PRO A O 1
ATOM 743 N N . VAL A 1 93 ? 16.093 0.932 -21.353 1.00 89.44 93 VAL A N 1
ATOM 744 C CA . VAL A 1 93 ? 14.855 0.358 -20.824 1.00 89.44 93 VAL A CA 1
ATOM 745 C C . VAL A 1 93 ? 15.075 -1.130 -20.603 1.00 89.44 93 VAL A C 1
ATOM 747 O O . VAL A 1 93 ? 15.410 -1.882 -21.523 1.00 89.44 93 VAL A O 1
ATOM 750 N N . LEU A 1 94 ? 14.891 -1.551 -19.360 1.00 89.94 94 LEU A N 1
ATOM 751 C CA . LEU A 1 94 ? 15.071 -2.922 -18.919 1.00 89.94 94 LEU A CA 1
ATOM 752 C C . LEU A 1 94 ? 13.721 -3.509 -18.520 1.00 89.94 94 LEU A C 1
ATOM 754 O O . LEU A 1 94 ? 12.924 -2.853 -17.850 1.00 89.94 94 LEU A O 1
ATOM 758 N N . LEU A 1 95 ? 13.470 -4.742 -18.950 1.00 89.56 95 LEU A N 1
ATOM 759 C CA . LEU A 1 95 ? 12.222 -5.455 -18.685 1.00 89.56 95 LEU A CA 1
ATOM 760 C C . LEU A 1 95 ? 12.404 -6.462 -17.544 1.00 89.56 95 LEU A C 1
ATOM 762 O O . LEU A 1 95 ? 13.369 -7.237 -17.546 1.00 89.56 95 LEU A O 1
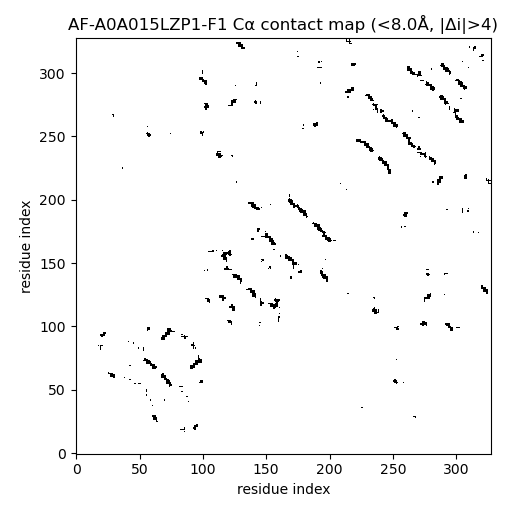ATOM 766 N N . ASP A 1 96 ? 11.431 -6.505 -16.638 1.00 89.31 96 ASP A N 1
ATOM 767 C CA . ASP A 1 96 ? 11.263 -7.583 -15.662 1.00 89.31 96 ASP A CA 1
ATOM 768 C C . ASP A 1 96 ? 9.775 -7.921 -15.435 1.00 89.31 96 ASP A C 1
ATOM 770 O O . ASP A 1 96 ? 8.878 -7.288 -15.991 1.00 89.31 96 ASP A O 1
ATOM 774 N N . TYR A 1 97 ? 9.498 -8.966 -14.659 1.00 89.00 97 TYR A N 1
ATOM 775 C CA . TYR A 1 97 ? 8.165 -9.524 -14.453 1.00 89.00 97 TYR A CA 1
ATOM 776 C C . TYR A 1 97 ? 7.761 -9.414 -12.988 1.00 89.00 97 TYR A C 1
ATOM 778 O O . TYR A 1 97 ? 8.476 -9.877 -12.101 1.00 89.00 97 TYR A O 1
ATOM 786 N N . GLY A 1 98 ? 6.577 -8.871 -12.729 1.00 87.81 98 GLY A N 1
ATOM 787 C CA . GLY A 1 98 ? 6.092 -8.730 -11.364 1.00 87.81 98 GLY A CA 1
ATOM 788 C C . GLY A 1 98 ? 4.873 -7.835 -11.263 1.00 87.81 98 GLY A C 1
ATOM 789 O O . GLY A 1 98 ? 4.607 -7.018 -12.140 1.00 87.81 98 GLY A O 1
ATOM 790 N N . THR A 1 99 ? 4.149 -7.996 -10.161 1.00 86.81 99 THR A N 1
ATOM 791 C CA . THR A 1 99 ? 3.023 -7.154 -9.757 1.00 86.81 99 THR A CA 1
ATOM 792 C C . THR A 1 99 ? 3.185 -6.781 -8.285 1.00 86.81 99 THR A C 1
ATOM 794 O O . THR A 1 99 ? 3.765 -7.550 -7.516 1.00 86.81 99 THR A O 1
ATOM 797 N N . ILE A 1 100 ? 2.690 -5.605 -7.891 1.00 84.19 100 ILE A N 1
ATOM 798 C CA . ILE A 1 100 ? 2.547 -5.252 -6.474 1.00 84.19 100 ILE A CA 1
ATOM 799 C C . ILE A 1 100 ? 1.281 -5.945 -5.965 1.00 84.19 100 ILE A C 1
ATOM 801 O O . ILE A 1 100 ? 0.190 -5.715 -6.486 1.00 84.19 100 ILE A O 1
ATOM 805 N N . GLU A 1 101 ? 1.428 -6.802 -4.959 1.00 85.56 101 GLU A N 1
ATOM 806 C CA . GLU A 1 101 ? 0.335 -7.604 -4.401 1.00 85.56 101 GLU A CA 1
ATOM 807 C C . GLU A 1 101 ? 0.014 -7.187 -2.966 1.00 85.56 101 GLU A C 1
ATOM 809 O O . GLU A 1 101 ? 0.927 -6.765 -2.256 1.00 85.56 101 GLU A O 1
ATOM 814 N N . PRO A 1 102 ? -1.241 -7.348 -2.497 1.00 77.75 102 PRO A N 1
ATOM 815 C CA . PRO A 1 102 ? -1.586 -7.126 -1.098 1.00 77.75 102 PRO A CA 1
ATOM 816 C C . PRO A 1 102 ? -0.625 -7.847 -0.150 1.00 77.75 102 PRO A C 1
ATOM 818 O O . PRO A 1 102 ? -0.379 -9.047 -0.287 1.00 77.75 102 PRO A O 1
ATOM 821 N N . ALA A 1 103 ? -0.092 -7.125 0.831 1.00 73.56 103 ALA A N 1
ATOM 822 C CA . ALA A 1 103 ? 0.931 -7.637 1.736 1.00 73.56 103 ALA A CA 1
ATOM 823 C C . ALA A 1 103 ? 0.330 -8.454 2.895 1.00 73.56 103 ALA A C 1
ATOM 825 O O . ALA A 1 103 ? 0.755 -8.322 4.041 1.00 73.56 103 ALA A O 1
ATOM 826 N N . CYS A 1 104 ? -0.675 -9.292 2.629 1.00 63.19 104 CYS A N 1
ATOM 827 C CA . CYS A 1 104 ? -1.268 -10.181 3.626 1.00 63.19 104 CYS A CA 1
ATOM 828 C C . CYS A 1 104 ? -0.616 -11.564 3.595 1.00 63.19 104 CYS A C 1
ATOM 830 O O . CYS A 1 104 ? -0.062 -12.001 2.583 1.00 63.19 104 CYS A O 1
ATOM 832 N N . HIS A 1 105 ? -0.664 -12.265 4.728 1.00 63.50 105 HIS A N 1
ATOM 833 C CA . HIS A 1 105 ? -0.050 -13.578 4.857 1.00 63.50 105 HIS A CA 1
ATOM 834 C C . HIS A 1 105 ? -1.071 -14.662 5.212 1.00 63.50 105 HIS A C 1
ATOM 836 O O . HIS A 1 105 ? -1.807 -14.535 6.188 1.00 63.50 105 HIS A O 1
ATOM 842 N N . THR A 1 106 ? -1.096 -15.746 4.428 1.00 52.81 106 THR A N 1
ATOM 843 C CA . THR A 1 106 ? -2.001 -16.900 4.612 1.00 52.81 106 THR A CA 1
ATOM 844 C C . THR A 1 106 ? -1.303 -18.147 5.171 1.00 52.81 106 THR A C 1
ATOM 846 O O . THR A 1 106 ? -1.935 -19.193 5.299 1.00 52.81 106 THR A O 1
ATOM 849 N N . ARG A 1 107 ? -0.001 -18.074 5.486 1.00 47.22 107 ARG A N 1
ATOM 850 C CA . ARG A 1 107 ? 0.797 -19.179 6.055 1.00 47.22 107 ARG A CA 1
ATOM 851 C C . ARG A 1 107 ? 1.466 -18.744 7.375 1.00 47.22 107 ARG A C 1
ATOM 853 O O . ARG A 1 107 ? 1.429 -17.562 7.680 1.00 47.22 107 ARG A O 1
ATOM 860 N N . PRO A 1 108 ? 2.033 -19.645 8.192 1.00 43.62 108 PRO A N 1
ATOM 861 C CA . PRO A 1 108 ? 2.775 -19.264 9.404 1.00 43.62 108 PRO A CA 1
ATOM 862 C C . PRO A 1 108 ? 4.219 -18.824 9.078 1.00 43.62 108 PRO A C 1
ATOM 864 O O . PRO A 1 108 ? 4.854 -19.419 8.205 1.00 43.62 108 PRO A O 1
ATOM 867 N N . VAL A 1 109 ? 4.767 -17.827 9.789 1.00 44.09 109 VAL A N 1
ATOM 868 C CA . VAL A 1 109 ? 6.186 -17.384 9.702 1.00 44.09 109 VAL A CA 1
ATOM 869 C C . VAL A 1 109 ? 6.723 -17.153 11.112 1.00 44.09 109 VAL A C 1
ATOM 871 O O . VAL A 1 109 ? 5.958 -16.817 12.010 1.00 44.09 109 VAL A O 1
ATOM 874 N N . ALA A 1 110 ? 8.039 -17.286 11.296 1.00 39.28 110 ALA A N 1
ATOM 875 C CA . ALA A 1 110 ? 8.720 -16.894 12.528 1.00 39.28 110 ALA A CA 1
ATOM 876 C C . ALA A 1 110 ? 8.379 -15.443 12.939 1.00 39.28 110 ALA A C 1
ATOM 878 O O . ALA A 1 110 ? 8.353 -14.535 12.107 1.00 39.28 110 ALA A O 1
ATOM 879 N N . LEU A 1 111 ? 8.098 -15.252 14.230 1.00 36.59 111 LEU A N 1
ATOM 880 C CA . LEU A 1 111 ? 7.623 -13.993 14.807 1.00 36.59 111 LEU A CA 1
ATOM 881 C C . LEU A 1 111 ? 8.744 -12.941 14.866 1.00 36.59 111 LEU A C 1
ATOM 883 O O . LEU A 1 111 ? 9.839 -13.240 15.345 1.00 36.59 111 LEU A O 1
ATOM 887 N N . SER A 1 112 ? 8.442 -11.709 14.447 1.00 37.66 112 SER A N 1
ATOM 888 C CA . SER A 1 112 ? 9.322 -10.531 14.551 1.00 37.66 112 SER A CA 1
ATOM 889 C C . SER A 1 112 ? 8.576 -9.364 15.222 1.00 37.66 112 SER A C 1
ATOM 891 O O . SER A 1 112 ? 7.345 -9.382 15.253 1.00 37.66 112 SER A O 1
ATOM 893 N N . PRO A 1 113 ? 9.275 -8.351 15.769 1.00 31.58 113 PRO A N 1
ATOM 894 C CA . PRO A 1 113 ? 8.629 -7.195 16.395 1.00 31.58 113 PRO A CA 1
ATOM 895 C C . PRO A 1 113 ? 7.744 -6.386 15.428 1.00 31.58 113 PRO A C 1
ATOM 897 O O . PRO A 1 113 ? 8.091 -6.193 14.268 1.00 31.58 113 PRO A O 1
ATOM 900 N N . GLY A 1 114 ? 6.607 -5.916 15.949 1.00 56.25 114 GLY A N 1
ATOM 901 C CA . GLY A 1 114 ? 5.420 -5.434 15.230 1.00 56.25 114 GLY A CA 1
ATOM 902 C C . GLY A 1 114 ? 4.188 -6.174 15.778 1.00 56.25 114 GLY A C 1
ATOM 903 O O . GLY A 1 114 ? 4.266 -7.372 16.045 1.00 56.25 114 GLY A O 1
ATOM 904 N N . ILE A 1 115 ? 3.061 -5.495 16.032 1.00 63.16 115 ILE A N 1
ATOM 905 C CA . ILE A 1 115 ? 1.896 -6.166 16.641 1.00 63.16 115 ILE A CA 1
ATOM 906 C C . ILE A 1 115 ? 1.076 -6.850 15.546 1.00 63.16 115 ILE A C 1
ATOM 908 O O . ILE A 1 115 ? 0.480 -6.182 14.705 1.00 63.16 115 ILE A O 1
ATOM 912 N N . SER A 1 116 ? 1.040 -8.183 15.571 1.00 67.19 116 SER A N 1
ATOM 913 C CA . SER A 1 116 ? 0.215 -8.974 14.656 1.00 67.19 116 SER A CA 1
ATOM 914 C C . SER A 1 116 ? -1.266 -8.871 15.014 1.00 67.19 116 SER A C 1
ATOM 916 O O . SER A 1 116 ? -1.659 -9.197 16.135 1.00 67.19 116 SER A O 1
ATOM 918 N N . ILE A 1 117 ? -2.087 -8.476 14.046 1.00 65.00 117 ILE A N 1
ATOM 919 C CA . ILE A 1 117 ? -3.548 -8.524 14.120 1.00 65.00 117 ILE A CA 1
ATOM 920 C C . ILE A 1 117 ? -4.125 -9.152 12.859 1.00 65.00 117 ILE A C 1
ATOM 922 O O . ILE A 1 117 ? -3.499 -9.177 11.801 1.00 65.00 117 ILE A O 1
ATOM 926 N N . GLY A 1 118 ? -5.358 -9.628 12.949 1.00 61.53 118 GLY A N 1
ATOM 927 C CA . GLY A 1 118 ? -6.111 -10.045 11.775 1.00 61.53 118 GLY A CA 1
ATOM 928 C C . GLY A 1 118 ? -7.247 -10.979 12.139 1.00 61.53 118 GLY A C 1
ATOM 929 O O . GLY A 1 118 ? -7.523 -11.208 13.310 1.00 61.53 118 GLY A O 1
ATOM 930 N N . SER A 1 119 ? -7.935 -11.495 11.129 1.00 61.06 119 SER A N 1
ATOM 931 C CA . SER A 1 119 ? -9.041 -12.448 11.306 1.00 61.06 119 SER A CA 1
ATOM 932 C C . SER A 1 119 ? -8.890 -13.627 10.351 1.00 61.06 119 SER A C 1
ATOM 934 O O . SER A 1 119 ? -8.886 -14.777 10.771 1.00 61.06 119 SER A O 1
ATOM 936 N N . VAL A 1 120 ? -8.676 -13.317 9.068 1.00 61.06 120 VAL A N 1
ATOM 937 C CA . VAL A 1 120 ? -8.506 -14.291 7.975 1.00 61.06 120 VAL A CA 1
ATOM 938 C C . VAL A 1 120 ? -7.025 -14.489 7.612 1.00 61.06 120 VAL A C 1
ATOM 940 O O . VAL A 1 120 ? -6.650 -15.486 7.003 1.00 61.06 120 VAL A O 1
ATOM 943 N N . SER A 1 121 ? -6.183 -13.530 7.995 1.00 63.12 121 SER A N 1
ATOM 944 C CA . SER A 1 121 ? -4.731 -13.509 7.804 1.00 63.12 121 SER A CA 1
ATOM 945 C C . SER A 1 121 ? -4.039 -12.967 9.058 1.00 63.12 121 SER A C 1
ATOM 947 O O . SER A 1 121 ? -4.708 -12.605 10.034 1.00 63.12 121 SER A O 1
ATOM 949 N N . ALA A 1 122 ? -2.706 -12.912 9.037 1.00 64.81 122 ALA A N 1
ATOM 950 C CA . ALA A 1 122 ? -1.909 -12.124 9.976 1.00 64.81 122 ALA A CA 1
ATOM 951 C C . ALA A 1 122 ? -1.301 -10.913 9.260 1.00 64.81 122 ALA A C 1
ATOM 953 O O . ALA A 1 122 ? -0.700 -11.056 8.191 1.00 64.81 122 ALA A O 1
ATOM 954 N N . CYS A 1 123 ? -1.500 -9.742 9.857 1.00 73.25 123 CYS A N 1
ATOM 955 C CA . CYS A 1 123 ? -1.181 -8.416 9.336 1.00 73.25 123 CYS A CA 1
ATOM 956 C C . CYS A 1 123 ? -0.660 -7.527 10.482 1.00 73.25 123 CYS A C 1
ATOM 958 O O . CYS A 1 123 ? -0.648 -7.965 11.633 1.00 73.25 123 CYS A O 1
ATOM 960 N N . THR A 1 124 ? -0.236 -6.293 10.214 1.00 73.56 124 THR A N 1
ATOM 961 C CA . THR A 1 124 ? 0.278 -5.395 11.262 1.00 73.56 124 THR A CA 1
ATOM 962 C C . THR A 1 124 ? -0.810 -4.469 11.809 1.00 73.56 124 THR A C 1
ATOM 964 O O . THR A 1 124 ? -1.647 -3.943 11.070 1.00 73.56 124 THR A O 1
ATOM 967 N N . LEU A 1 125 ? -0.777 -4.239 13.122 1.00 73.88 125 LEU A N 1
ATOM 968 C CA . LEU A 1 125 ? -1.565 -3.222 13.810 1.00 73.88 125 LEU A CA 1
ATOM 969 C C . LEU A 1 125 ? -1.170 -1.827 13.314 1.00 73.88 125 LEU A C 1
ATOM 971 O O . LEU A 1 125 ? -0.007 -1.437 13.413 1.00 73.88 125 LEU A O 1
ATOM 975 N N . GLY A 1 126 ? -2.138 -1.085 12.783 1.00 75.62 126 GLY A N 1
ATOM 976 C CA . GLY A 1 126 ? -1.937 0.301 12.370 1.00 75.62 126 GLY A CA 1
ATOM 977 C C . GLY A 1 126 ? -2.260 1.307 13.474 1.00 75.62 126 GLY A C 1
ATOM 978 O O . GLY A 1 126 ? -2.481 0.957 14.632 1.00 75.62 126 GLY A O 1
ATOM 979 N N . ALA A 1 127 ? -2.270 2.589 13.112 1.00 84.38 127 ALA A N 1
ATOM 980 C CA . ALA A 1 127 ? -2.468 3.682 14.060 1.00 84.38 127 ALA A CA 1
ATOM 981 C C . ALA A 1 127 ? -3.887 3.704 14.669 1.00 84.38 127 ALA A C 1
ATOM 983 O O . ALA A 1 127 ? -4.854 3.236 14.061 1.00 84.38 127 ALA A O 1
ATOM 984 N N . MET A 1 128 ? -4.013 4.276 15.870 1.00 85.75 128 MET A N 1
ATOM 985 C CA . MET A 1 128 ? -5.288 4.384 16.586 1.00 85.75 128 MET A CA 1
ATOM 986 C C . MET A 1 128 ? -5.964 5.729 16.348 1.00 85.75 128 MET A C 1
ATOM 988 O O . MET A 1 128 ? -5.323 6.778 16.355 1.00 85.75 128 MET A O 1
ATOM 992 N N . PHE A 1 129 ? -7.280 5.698 16.187 1.00 89.38 129 PHE A N 1
ATOM 993 C CA . PHE A 1 129 ? -8.113 6.862 15.930 1.00 89.38 129 PHE A CA 1
ATOM 994 C C . PHE A 1 129 ? -9.327 6.876 16.853 1.00 89.38 129 PHE A C 1
ATOM 996 O O . PHE A 1 129 ? -9.816 5.832 17.285 1.00 89.38 129 PHE A O 1
ATOM 1003 N N . LYS A 1 130 ? -9.856 8.070 17.105 1.00 89.50 130 LYS A N 1
ATOM 1004 C CA . LYS A 1 130 ? -11.185 8.268 17.686 1.00 89.50 130 LYS A CA 1
ATOM 1005 C C . LYS A 1 130 ? -12.137 8.780 16.625 1.00 89.50 130 LYS A C 1
ATOM 1007 O O . LYS A 1 130 ? -11.750 9.604 15.799 1.00 89.50 130 LYS A O 1
ATOM 1012 N N . ASN A 1 131 ? -13.376 8.311 16.687 1.00 87.38 131 ASN A N 1
ATOM 1013 C CA . ASN A 1 131 ? -14.479 8.942 15.977 1.00 87.38 131 ASN A CA 1
ATOM 1014 C C . ASN A 1 131 ? -14.881 10.206 16.755 1.00 87.38 131 ASN A C 1
ATOM 1016 O O . ASN A 1 131 ? -15.166 10.125 17.949 1.00 87.38 131 ASN A O 1
ATOM 1020 N N . GLU A 1 132 ? -14.922 11.364 16.101 1.00 85.38 132 GLU A N 1
ATOM 1021 C CA . GLU A 1 132 ? -15.306 12.628 16.745 1.00 85.38 132 GLU A CA 1
ATOM 1022 C C . GLU A 1 132 ? -16.785 12.655 17.171 1.00 85.38 132 GLU A C 1
ATOM 1024 O O . GLU A 1 132 ? -17.151 13.396 18.080 1.00 85.38 132 GLU A O 1
ATOM 1029 N N . THR A 1 133 ? -17.633 11.811 16.576 1.00 82.56 133 THR A N 1
ATOM 1030 C CA . THR A 1 133 ? -19.041 11.648 16.973 1.00 82.56 133 THR A CA 1
ATOM 1031 C C . THR A 1 133 ? -19.211 10.695 18.161 1.00 82.56 133 THR A C 1
ATOM 1033 O O . THR A 1 133 ? -20.122 10.859 18.968 1.00 82.56 133 THR A O 1
ATOM 1036 N N . GLU A 1 134 ? -18.330 9.701 18.293 1.00 81.62 134 GLU A N 1
ATOM 1037 C CA . GLU A 1 134 ? -18.381 8.656 19.324 1.00 81.62 134 GLU A CA 1
ATOM 1038 C C . GLU A 1 134 ? -17.063 8.659 20.118 1.00 81.62 134 GLU A C 1
ATOM 1040 O O . GLU A 1 134 ? -16.281 7.715 20.035 1.00 81.62 134 GLU A O 1
ATOM 1045 N N . MET A 1 135 ? -16.792 9.732 20.873 1.00 74.75 135 MET A N 1
ATOM 1046 C CA . MET A 1 135 ? -15.466 9.993 21.472 1.00 74.75 135 MET A CA 1
ATOM 1047 C C . MET A 1 135 ? -14.952 8.928 22.458 1.00 74.75 135 MET A C 1
ATOM 1049 O O . MET A 1 135 ? -13.747 8.866 22.723 1.00 74.75 135 MET A O 1
ATOM 1053 N N . GLU A 1 136 ? -15.846 8.096 22.993 1.00 81.69 136 GLU A N 1
ATOM 1054 C CA . GLU A 1 136 ? -15.510 6.967 23.872 1.00 81.69 136 GLU A CA 1
ATOM 1055 C C . GLU A 1 136 ? -14.988 5.748 23.097 1.00 81.69 136 GLU A C 1
ATOM 1057 O O . GLU A 1 136 ? -14.358 4.860 23.671 1.00 81.69 136 GLU A O 1
ATOM 1062 N N . LYS A 1 137 ? -15.236 5.690 21.785 1.00 87.38 137 LYS A N 1
ATOM 1063 C CA . LYS A 1 137 ? -14.817 4.577 20.941 1.00 87.38 137 LYS A CA 1
ATOM 1064 C C . LYS A 1 137 ? -13.433 4.817 20.361 1.00 87.38 137 LYS A C 1
ATOM 1066 O O . LYS A 1 137 ? -13.141 5.860 19.773 1.00 87.38 137 LYS A O 1
ATOM 1071 N N . ILE A 1 138 ? -12.602 3.792 20.485 1.00 86.25 138 ILE A N 1
ATOM 1072 C CA . ILE A 1 138 ? -11.261 3.737 19.912 1.00 86.25 138 ILE A CA 1
ATOM 1073 C C . ILE A 1 138 ? -11.296 2.790 18.723 1.00 86.25 138 ILE A C 1
ATOM 1075 O O . ILE A 1 138 ? -11.904 1.721 18.783 1.00 86.25 138 ILE A O 1
ATOM 1079 N N . PHE A 1 139 ? -10.623 3.177 17.649 1.00 90.19 139 PHE A N 1
ATOM 1080 C CA . PHE A 1 139 ? -10.554 2.413 16.418 1.00 90.19 139 PHE A CA 1
ATOM 1081 C C . PHE A 1 139 ? -9.106 2.168 16.019 1.00 90.19 139 PHE A C 1
ATOM 1083 O O . PHE A 1 139 ? -8.280 3.074 16.062 1.00 90.19 139 PHE A O 1
ATOM 1090 N N . ILE A 1 140 ? -8.810 0.951 15.580 1.00 88.75 140 ILE A N 1
ATOM 1091 C CA . ILE A 1 140 ? -7.541 0.594 14.944 1.00 88.75 140 ILE A CA 1
ATOM 1092 C C . ILE A 1 140 ? -7.721 0.760 13.438 1.00 88.75 140 ILE A C 1
ATOM 1094 O O . ILE A 1 140 ? -8.602 0.126 12.854 1.00 88.75 140 ILE A O 1
ATOM 1098 N N . LEU A 1 141 ? -6.893 1.587 12.805 1.00 92.31 141 LEU A N 1
ATOM 1099 C CA . LEU A 1 141 ? -6.814 1.655 11.351 1.00 92.31 141 LEU A CA 1
ATOM 1100 C C . LEU A 1 141 ? -5.947 0.501 10.838 1.00 92.31 141 LEU A C 1
ATOM 1102 O O . LEU A 1 141 ? -4.829 0.302 11.296 1.00 92.31 141 LEU A O 1
ATOM 1106 N N . THR A 1 142 ? -6.446 -0.257 9.871 1.00 92.00 142 THR A N 1
ATOM 1107 C CA . THR A 1 142 ? -5.679 -1.279 9.145 1.00 92.00 142 THR A CA 1
ATOM 1108 C C . THR A 1 142 ? -6.214 -1.403 7.717 1.00 92.00 142 THR A C 1
ATOM 1110 O O . THR A 1 142 ? -7.109 -0.656 7.327 1.00 92.00 142 THR A O 1
ATOM 1113 N N . THR A 1 143 ? -5.677 -2.315 6.911 1.00 92.94 143 THR A N 1
ATOM 1114 C CA . THR A 1 143 ? -6.177 -2.575 5.550 1.00 92.94 143 THR A CA 1
ATOM 1115 C C . THR A 1 143 ? -7.416 -3.467 5.585 1.00 92.94 143 THR A C 1
ATOM 1117 O O . THR A 1 143 ? -7.508 -4.406 6.381 1.00 92.94 143 THR A O 1
ATOM 1120 N N . LYS A 1 144 ? -8.388 -3.218 4.703 1.00 94.25 144 LYS A N 1
ATOM 1121 C CA . LYS A 1 144 ? -9.630 -4.001 4.674 1.00 94.25 144 LYS A CA 1
ATOM 1122 C C . LYS A 1 144 ? -9.399 -5.426 4.197 1.00 94.25 144 LYS A C 1
ATOM 1124 O O . LYS A 1 144 ? -10.085 -6.334 4.671 1.00 94.25 144 LYS A O 1
ATOM 1129 N N . HIS A 1 145 ? -8.453 -5.643 3.287 1.00 90.12 145 HIS A N 1
ATOM 1130 C CA . HIS A 1 145 ? -8.130 -6.994 2.823 1.00 90.12 145 HIS A CA 1
ATOM 1131 C C . HIS A 1 145 ? -7.551 -7.894 3.93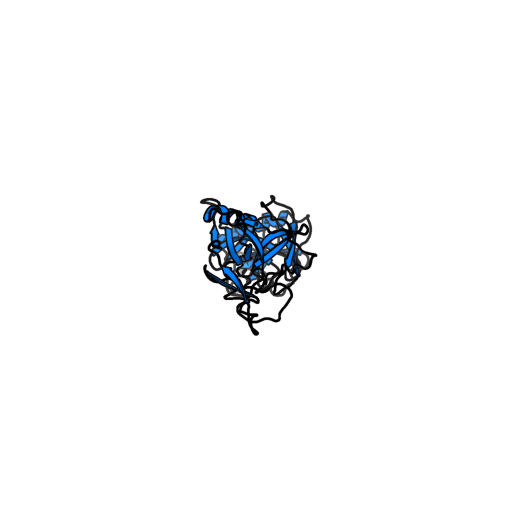2 1.00 90.12 145 HIS A C 1
ATOM 1133 O O . HIS A 1 145 ? -7.530 -9.112 3.776 1.00 90.12 145 HIS A O 1
ATOM 1139 N N . SER A 1 146 ? -7.080 -7.306 5.035 1.00 85.19 146 SER A N 1
ATOM 1140 C CA . SER A 1 146 ? -6.468 -8.013 6.169 1.00 85.19 146 SER A CA 1
ATOM 1141 C C . SER A 1 146 ? -7.481 -8.527 7.194 1.00 85.19 146 SER A C 1
ATOM 1143 O O . SER A 1 146 ? -7.163 -9.350 8.057 1.00 85.19 146 SER A O 1
ATOM 1145 N N . VAL A 1 147 ? -8.716 -8.030 7.130 1.00 88.19 147 VAL A N 1
ATOM 1146 C CA . VAL A 1 147 ? -9.761 -8.303 8.116 1.00 88.19 147 VAL A CA 1
ATOM 1147 C C . VAL A 1 147 ? -11.032 -8.818 7.447 1.00 88.19 147 VAL A C 1
ATOM 1149 O O . VAL A 1 147 ? -11.273 -8.618 6.254 1.00 88.19 147 VAL A O 1
ATOM 1152 N N . GLY A 1 148 ? -11.868 -9.498 8.233 1.00 87.88 148 GLY A N 1
ATOM 1153 C CA . GLY A 1 148 ? -13.155 -10.016 7.772 1.00 87.88 148 GLY A CA 1
ATOM 1154 C C . GLY A 1 148 ? -14.148 -8.914 7.387 1.00 87.88 148 GLY A C 1
ATOM 1155 O O . GLY A 1 148 ? -13.819 -7.728 7.318 1.00 87.88 148 GLY A O 1
ATOM 1156 N N . ASN A 1 149 ? -15.384 -9.306 7.099 1.00 92.62 149 ASN A N 1
ATOM 1157 C CA . ASN A 1 149 ? -16.471 -8.363 6.821 1.00 92.62 149 ASN A CA 1
ATOM 1158 C C . ASN A 1 149 ? -16.835 -7.546 8.067 1.00 92.62 149 ASN A C 1
ATOM 1160 O O . ASN A 1 149 ? -16.377 -7.856 9.168 1.00 92.62 149 ASN A O 1
ATOM 1164 N N . THR A 1 150 ? -17.686 -6.533 7.904 1.00 94.31 150 THR A N 1
ATOM 1165 C CA . THR A 1 150 ? -18.292 -5.826 9.038 1.00 94.31 150 THR A CA 1
ATOM 1166 C C . THR A 1 150 ? -18.822 -6.820 10.065 1.00 94.31 150 THR A C 1
ATOM 1168 O O . THR A 1 150 ? -19.313 -7.895 9.727 1.00 94.31 150 THR A O 1
ATOM 1171 N N . ASP A 1 151 ? -18.624 -6.472 11.327 1.00 93.19 151 ASP A N 1
ATOM 1172 C CA . ASP A 1 151 ? -18.894 -7.287 12.501 1.00 93.19 151 ASP A CA 1
ATOM 1173 C C . ASP A 1 151 ? -17.980 -8.490 12.755 1.00 93.19 151 ASP A C 1
ATOM 1175 O O . ASP A 1 151 ? -18.078 -9.108 13.818 1.00 93.19 151 ASP A O 1
ATOM 1179 N N . SER A 1 152 ? -17.036 -8.783 11.860 1.00 92.19 152 SER A N 1
ATOM 1180 C CA . SER A 1 152 ? -16.041 -9.829 12.106 1.00 92.19 152 SER A CA 1
ATOM 1181 C C . SER A 1 152 ? -15.120 -9.449 13.261 1.00 92.19 152 SER A C 1
ATOM 1183 O O . SER A 1 152 ? -14.730 -8.290 13.425 1.00 92.19 152 SER A O 1
ATOM 1185 N N . THR A 1 153 ? -14.726 -10.447 14.045 1.00 89.31 153 THR A N 1
ATOM 1186 C CA . THR A 1 153 ? -13.758 -10.280 15.128 1.00 89.31 153 THR A CA 1
ATOM 1187 C C . THR A 1 153 ? -12.352 -10.106 14.572 1.00 89.31 153 THR A C 1
ATOM 1189 O O . THR A 1 153 ? -11.931 -10.857 13.688 1.00 89.31 153 THR A O 1
ATOM 1192 N N . VAL A 1 154 ? -11.611 -9.164 15.144 1.00 85.88 154 VAL A N 1
ATOM 1193 C CA . VAL A 1 154 ? -10.171 -8.997 14.955 1.00 85.88 154 VAL A CA 1
ATOM 1194 C C . VAL A 1 154 ? -9.477 -9.563 16.185 1.00 85.88 154 VAL A C 1
ATOM 1196 O O . VAL A 1 154 ? -9.835 -9.232 17.321 1.00 85.88 154 VAL A O 1
ATOM 1199 N N . ILE A 1 155 ? -8.514 -10.446 15.950 1.00 83.88 155 ILE A N 1
ATOM 1200 C CA . ILE A 1 155 ? -7.800 -11.162 16.999 1.00 83.88 155 ILE A CA 1
ATOM 1201 C C . ILE A 1 155 ? -6.339 -10.727 17.066 1.00 83.88 155 ILE A C 1
ATOM 1203 O O . ILE A 1 155 ? -5.750 -10.309 16.065 1.00 83.88 155 ILE A O 1
ATOM 1207 N N . GLN A 1 156 ? -5.782 -10.824 18.269 1.00 78.06 156 GLN A N 1
ATOM 1208 C CA . GLN A 1 156 ? -4.377 -10.596 18.560 1.00 78.06 156 GLN A CA 1
ATOM 1209 C C . GLN A 1 156 ? -3.826 -11.770 19.396 1.00 78.06 156 GLN A C 1
ATOM 1211 O O . GLN A 1 156 ? -4.396 -12.080 20.449 1.00 78.06 156 GLN A O 1
ATOM 1216 N N . PRO A 1 157 ? -2.724 -12.409 18.965 1.00 75.94 157 PRO A N 1
ATOM 1217 C CA . PRO A 1 157 ? -2.074 -12.209 17.666 1.00 75.94 157 PRO A CA 1
ATOM 1218 C C . PRO A 1 157 ? -2.999 -12.623 16.498 1.00 75.94 157 PRO A C 1
ATOM 1220 O O . PRO A 1 157 ? -4.021 -13.280 16.714 1.00 75.94 157 PRO A O 1
ATOM 1223 N N . GLY A 1 158 ? -2.685 -12.194 15.271 1.00 74.69 158 GLY A N 1
ATOM 1224 C CA . GLY A 1 158 ? -3.470 -12.532 14.080 1.00 74.69 158 GLY A CA 1
ATOM 1225 C C . GLY A 1 158 ? -3.559 -14.044 13.842 1.00 74.69 158 GLY A C 1
ATOM 1226 O O . GLY A 1 158 ? -2.753 -14.813 14.357 1.00 74.69 158 GLY A O 1
ATOM 1227 N N . SER A 1 159 ? -4.534 -14.482 13.041 1.00 76.38 159 SER A N 1
ATOM 1228 C CA . SER A 1 159 ? -4.871 -15.911 12.863 1.00 76.38 159 SER A CA 1
ATOM 1229 C C . SER A 1 159 ? -3.683 -16.824 12.529 1.00 76.38 159 SER A C 1
ATOM 1231 O O . SER A 1 159 ? -3.573 -17.902 13.109 1.00 76.38 159 SER A O 1
ATOM 1233 N N . SER A 1 160 ? -2.762 -16.382 11.668 1.00 73.19 160 SER A N 1
ATOM 1234 C CA . SER A 1 160 ? -1.562 -17.152 11.303 1.00 73.19 160 SER A CA 1
ATOM 1235 C C . SER A 1 160 ? -0.521 -17.274 12.425 1.00 73.19 160 SER A C 1
ATOM 1237 O O . SER A 1 160 ? 0.385 -18.092 12.310 1.00 73.19 160 SER A O 1
ATOM 1239 N N . ASP A 1 161 ? -0.646 -16.477 13.489 1.00 71.06 161 ASP A N 1
ATOM 1240 C CA . ASP A 1 161 ? 0.284 -16.400 14.624 1.00 71.06 161 ASP A CA 1
ATOM 1241 C C . ASP A 1 161 ? -0.353 -16.896 15.942 1.00 71.06 161 ASP A C 1
ATOM 1243 O O . ASP A 1 161 ? 0.299 -16.950 16.986 1.00 71.06 161 ASP A O 1
ATOM 1247 N N . ALA A 1 162 ? -1.636 -17.267 15.916 1.00 68.94 162 ALA A N 1
ATOM 1248 C CA . ALA A 1 162 ? -2.449 -17.603 17.086 1.00 68.94 162 ALA A CA 1
ATOM 1249 C C . ALA A 1 162 ? -2.287 -19.050 17.595 1.00 68.94 162 ALA A C 1
ATOM 1251 O O . ALA A 1 162 ? -3.163 -19.551 18.301 1.00 68.94 162 ALA A O 1
ATOM 1252 N N . GLU A 1 163 ? -1.177 -19.733 17.278 1.00 68.19 163 GLU A N 1
ATOM 1253 C CA . GLU A 1 163 ? -0.958 -21.169 17.555 1.00 68.19 163 GLU A CA 1
ATOM 1254 C C . GLU A 1 163 ? -1.230 -21.586 19.015 1.00 68.19 163 GLU A C 1
ATOM 1256 O O . GLU A 1 163 ? -1.595 -22.731 19.276 1.00 68.19 163 GLU A O 1
ATOM 1261 N N . LYS A 1 164 ? -1.063 -20.667 19.977 1.00 64.94 164 LYS A N 1
ATOM 1262 C CA . LYS A 1 164 ? -1.218 -20.910 21.426 1.00 64.94 164 LYS A CA 1
ATOM 1263 C C . LYS A 1 164 ? -2.443 -20.227 22.050 1.00 64.94 164 LYS A C 1
ATOM 1265 O O . LYS A 1 164 ? -2.544 -20.165 23.274 1.00 64.94 164 LYS A O 1
ATOM 1270 N N . GLY A 1 165 ? -3.365 -19.735 21.225 1.00 73.88 165 GLY A N 1
ATOM 1271 C CA . GLY A 1 165 ? -4.536 -18.966 21.641 1.00 73.88 165 GLY A CA 1
ATOM 1272 C C . GLY A 1 165 ? -4.475 -17.510 21.186 1.00 73.88 165 GLY A C 1
ATOM 1273 O O . GLY A 1 165 ? -3.428 -16.997 20.792 1.00 73.88 165 GLY A O 1
ATOM 1274 N N . TYR A 1 166 ? -5.627 -16.850 21.236 1.00 77.50 166 TYR A N 1
ATOM 1275 C CA . TYR A 1 166 ? -5.798 -15.465 20.820 1.00 77.50 166 TYR A CA 1
ATOM 1276 C C . TYR A 1 166 ? -6.773 -14.737 21.739 1.00 77.50 166 TYR A C 1
ATOM 1278 O O . TYR A 1 166 ? -7.623 -15.351 22.387 1.00 77.50 166 TYR A O 1
ATOM 1286 N N . THR A 1 167 ? -6.690 -13.412 21.720 1.00 78.38 167 THR A N 1
ATOM 1287 C CA . THR A 1 167 ? -7.675 -12.531 22.342 1.00 78.38 167 THR A CA 1
ATOM 1288 C C . THR A 1 167 ? -8.390 -11.739 21.260 1.00 78.38 167 THR A C 1
ATOM 1290 O O . THR A 1 167 ? -7.769 -11.279 20.304 1.00 78.38 167 THR A O 1
ATOM 1293 N N . ILE A 1 168 ? -9.702 -11.559 21.403 1.00 82.25 168 ILE A N 1
ATOM 1294 C CA . ILE A 1 168 ? -10.457 -10.624 20.565 1.00 82.25 168 ILE A CA 1
ATOM 1295 C C . ILE A 1 168 ? -10.102 -9.211 21.029 1.00 82.25 168 ILE A C 1
ATOM 1297 O O . ILE A 1 168 ? -10.416 -8.836 22.159 1.00 82.25 168 ILE A O 1
ATOM 1301 N N . CYS A 1 169 ? -9.433 -8.440 20.176 1.00 80.06 169 CYS A N 1
ATOM 1302 C CA . CYS A 1 169 ? -9.013 -7.076 20.500 1.00 80.06 169 CYS A CA 1
ATOM 1303 C C . CYS A 1 169 ? -9.966 -6.025 19.918 1.00 80.06 169 CYS A C 1
ATOM 1305 O O . CYS A 1 169 ? -10.209 -4.994 20.546 1.00 80.06 169 CYS A O 1
ATOM 1307 N N . ALA A 1 170 ? -10.554 -6.298 18.752 1.00 87.25 170 ALA A N 1
ATOM 1308 C CA . ALA A 1 170 ? -11.421 -5.359 18.055 1.00 87.25 170 ALA A CA 1
ATOM 1309 C C . ALA A 1 170 ? -12.480 -6.067 17.198 1.00 87.25 170 ALA A C 1
ATOM 1311 O O . ALA A 1 170 ? -12.488 -7.291 17.042 1.00 87.25 170 ALA A O 1
ATOM 1312 N N . LYS A 1 171 ? -13.384 -5.277 16.627 1.00 92.31 171 LYS A N 1
ATOM 1313 C CA . LYS A 1 171 ? -14.427 -5.694 15.693 1.00 92.31 171 LYS A CA 1
ATOM 1314 C C . LYS A 1 171 ? -14.371 -4.811 14.456 1.00 92.31 171 LYS A C 1
ATOM 1316 O O . LYS A 1 171 ? -14.255 -3.595 14.572 1.00 92.31 171 LYS A O 1
ATOM 1321 N N . VAL A 1 172 ? -14.463 -5.398 13.267 1.00 93.75 172 VAL A N 1
ATOM 1322 C CA . VAL A 1 172 ? -14.498 -4.616 12.024 1.00 93.75 172 VAL A CA 1
ATOM 1323 C C . VAL A 1 172 ? -15.759 -3.753 12.024 1.00 93.75 172 VAL A C 1
ATOM 1325 O O . VAL A 1 172 ? -16.872 -4.283 12.061 1.00 93.75 172 VAL A O 1
ATOM 1328 N N . SER A 1 173 ? -15.595 -2.430 12.005 1.00 95.31 173 SER A N 1
ATOM 1329 C CA . SER A 1 173 ? -16.731 -1.506 12.022 1.00 95.31 173 SER A CA 1
ATOM 1330 C C . SER A 1 173 ? -17.351 -1.355 10.628 1.00 95.31 173 SER A C 1
ATOM 1332 O O . SER A 1 173 ? -16.843 -1.878 9.632 1.00 95.31 173 SER A O 1
ATOM 1334 N N . LYS A 1 174 ? -18.449 -0.600 10.532 1.00 96.00 174 LYS A N 1
ATOM 1335 C CA . LYS A 1 174 ? -19.022 -0.189 9.241 1.00 96.00 174 LYS A CA 1
ATOM 1336 C C . LYS A 1 174 ? -18.108 0.760 8.447 1.00 96.00 174 LYS A C 1
ATOM 1338 O O . LYS A 1 174 ? -18.264 0.857 7.240 1.00 96.00 174 LYS A O 1
ATOM 1343 N N . TYR A 1 175 ? -17.146 1.418 9.101 1.00 96.31 175 TYR A N 1
ATOM 1344 C CA . TYR A 1 175 ? -16.232 2.388 8.493 1.00 96.31 175 TYR A CA 1
ATOM 1345 C C . TYR A 1 175 ? -15.056 1.666 7.818 1.00 96.31 175 TYR A C 1
ATOM 1347 O O . TYR A 1 175 ? -13.930 1.627 8.324 1.00 96.31 175 TYR A O 1
ATOM 1355 N N . ASN A 1 176 ? -15.331 1.016 6.693 1.00 96.88 176 ASN A N 1
ATOM 1356 C CA . ASN A 1 176 ? -14.333 0.279 5.932 1.00 96.88 176 ASN A CA 1
ATOM 1357 C C . ASN A 1 176 ? -14.625 0.327 4.430 1.00 96.88 176 ASN A C 1
ATOM 1359 O O . ASN A 1 176 ? -15.776 0.463 4.027 1.00 96.88 176 ASN A O 1
ATOM 1363 N N . PHE A 1 177 ? -13.584 0.210 3.611 1.00 97.25 177 PHE A N 1
ATOM 1364 C CA . PHE A 1 177 ? -13.698 0.254 2.160 1.00 97.25 177 PHE A CA 1
ATOM 1365 C C . PHE A 1 177 ? -12.568 -0.535 1.493 1.00 97.25 177 PHE A C 1
ATOM 1367 O O . PHE A 1 177 ? -11.421 -0.508 1.944 1.00 97.25 177 PHE A O 1
ATOM 1374 N N . TYR A 1 178 ? -12.895 -1.227 0.401 1.00 95.81 178 TYR A N 1
ATOM 1375 C CA . TYR A 1 178 ? -11.911 -1.867 -0.468 1.00 95.81 178 TYR A CA 1
ATOM 1376 C C . TYR A 1 178 ? -12.344 -1.772 -1.927 1.00 95.81 178 TYR A C 1
ATOM 1378 O O . TYR A 1 178 ? -13.191 -2.542 -2.388 1.00 95.81 178 TYR A O 1
ATOM 1386 N N . GLY A 1 179 ? -11.751 -0.834 -2.653 1.00 95.62 179 GLY A N 1
ATOM 1387 C CA . GLY A 1 179 ? -12.174 -0.503 -4.003 1.00 95.62 179 GLY A CA 1
ATOM 1388 C C . GLY A 1 179 ? -11.363 0.632 -4.602 1.00 95.62 179 GLY A C 1
ATOM 1389 O O . GLY A 1 179 ? -10.301 0.997 -4.099 1.00 95.62 179 GLY A O 1
ATOM 1390 N N . VAL A 1 180 ? -11.896 1.195 -5.678 1.00 95.12 180 VAL A N 1
ATOM 1391 C CA . VAL A 1 180 ? -11.344 2.383 -6.322 1.00 95.12 180 VAL A CA 1
ATOM 1392 C C . VAL A 1 180 ? -12.305 3.549 -6.175 1.00 95.12 180 VAL A C 1
ATOM 1394 O O . VAL A 1 180 ? -13.520 3.351 -6.194 1.00 95.12 180 VAL A O 1
ATOM 1397 N N . ILE A 1 181 ? -11.754 4.748 -6.030 1.00 94.12 181 ILE A N 1
ATOM 1398 C CA . ILE A 1 181 ? -12.507 6.001 -6.084 1.00 94.12 181 ILE A CA 1
ATOM 1399 C C . ILE A 1 181 ? -11.969 6.878 -7.210 1.00 94.12 181 ILE A C 1
ATOM 1401 O O . ILE A 1 181 ? -10.815 6.742 -7.616 1.00 94.12 181 ILE A O 1
ATOM 1405 N N . HIS A 1 182 ? -12.808 7.791 -7.684 1.00 90.19 182 HIS A N 1
ATOM 1406 C CA . HIS A 1 182 ? -12.450 8.799 -8.673 1.00 90.19 182 HIS A CA 1
ATOM 1407 C C . HIS A 1 182 ? -12.733 10.172 -8.069 1.00 90.19 182 HIS A C 1
ATOM 1409 O O . HIS A 1 182 ? -13.812 10.388 -7.521 1.00 90.19 182 HIS A O 1
ATOM 1415 N N . GLU A 1 183 ? -11.779 11.100 -8.148 1.00 78.69 183 GLU A N 1
ATOM 1416 C CA . GLU A 1 183 ? -11.999 12.471 -7.662 1.00 78.69 183 GLU A CA 1
ATOM 1417 C C . GLU A 1 183 ? -13.039 13.225 -8.511 1.00 78.69 183 GLU A C 1
ATOM 1419 O O . GLU A 1 183 ? -13.727 14.110 -8.010 1.00 78.69 183 GLU A O 1
ATOM 1424 N N . HIS A 1 184 ? -13.148 12.878 -9.796 1.00 79.06 184 HIS A N 1
ATOM 1425 C CA . HIS A 1 184 ? -14.121 13.382 -10.769 1.00 79.06 184 HIS A CA 1
ATOM 1426 C C . HIS A 1 184 ? -14.256 12.381 -11.934 1.00 79.06 184 HIS A C 1
ATOM 1428 O O . HIS A 1 184 ? -13.495 11.421 -12.010 1.00 79.06 184 HIS A O 1
ATOM 1434 N N . GLU A 1 185 ? -15.228 12.585 -12.827 1.00 68.62 185 GLU A N 1
ATOM 1435 C CA . GLU A 1 185 ? -15.649 11.615 -13.862 1.00 68.62 185 GLU A CA 1
ATOM 1436 C C . GLU A 1 185 ? -14.516 11.163 -14.810 1.00 68.62 185 GLU A C 1
ATOM 1438 O O . GLU A 1 185 ? -14.492 10.007 -15.225 1.00 68.62 185 GLU A O 1
ATOM 1443 N N . ASP A 1 186 ? -13.526 12.029 -15.050 1.00 74.50 186 ASP A N 1
ATOM 1444 C CA . ASP A 1 186 ? -12.340 11.751 -15.879 1.00 74.50 186 ASP A CA 1
ATOM 1445 C C . ASP A 1 186 ? -11.053 11.504 -15.063 1.00 74.50 186 ASP A C 1
ATOM 1447 O O . ASP A 1 186 ? -9.953 11.447 -15.619 1.00 74.50 186 ASP A O 1
ATOM 1451 N N . ALA A 1 187 ? -11.159 11.397 -13.735 1.00 81.44 187 ALA A N 1
ATOM 1452 C CA . ALA A 1 187 ? -10.002 11.239 -12.863 1.00 81.44 187 ALA A CA 1
ATOM 1453 C C . ALA A 1 187 ? -9.441 9.814 -12.896 1.00 81.44 187 ALA A C 1
ATOM 1455 O O . ALA A 1 187 ? -10.170 8.822 -13.010 1.00 81.44 187 ALA A O 1
ATOM 1456 N N . ASP A 1 188 ? -8.130 9.717 -12.680 1.00 87.25 188 ASP A N 1
ATOM 1457 C CA . ASP A 1 188 ? -7.454 8.443 -12.467 1.00 87.25 188 ASP A CA 1
ATOM 1458 C C . ASP A 1 188 ? -8.048 7.681 -11.271 1.00 87.25 188 ASP A C 1
ATOM 1460 O O . ASP A 1 188 ? -8.375 8.266 -10.237 1.00 87.25 188 ASP A O 1
ATOM 1464 N N . ALA A 1 189 ? -8.141 6.356 -11.394 1.00 92.00 189 ALA A N 1
ATOM 1465 C CA . ALA A 1 189 ? -8.646 5.496 -10.330 1.00 92.00 189 ALA A CA 1
ATOM 1466 C C . ALA A 1 189 ? -7.675 5.467 -9.137 1.00 92.00 189 ALA A C 1
ATOM 1468 O O . ALA A 1 189 ? -6.529 5.035 -9.271 1.00 92.00 189 ALA A O 1
ATOM 1469 N N . LEU A 1 190 ? -8.128 5.879 -7.954 1.00 93.94 190 LEU A N 1
ATOM 1470 C CA . LEU A 1 190 ? -7.346 5.836 -6.716 1.00 93.94 190 LEU A CA 1
ATOM 1471 C C . LEU A 1 190 ? -7.691 4.575 -5.927 1.00 93.94 190 LEU A C 1
ATOM 1473 O O . LEU A 1 190 ? -8.859 4.334 -5.624 1.00 93.94 190 LEU A O 1
ATOM 1477 N N . LEU A 1 191 ? -6.689 3.775 -5.561 1.00 94.31 191 LEU A N 1
ATOM 1478 C CA . LEU A 1 191 ? -6.913 2.577 -4.752 1.00 94.31 191 LEU A CA 1
ATOM 1479 C C . LEU A 1 191 ? -7.080 2.944 -3.275 1.00 94.31 191 LEU A C 1
ATOM 1481 O O . LEU A 1 191 ? -6.152 3.472 -2.658 1.00 94.31 191 LEU A O 1
ATOM 1485 N N . LEU A 1 192 ? -8.217 2.566 -2.690 1.00 96.56 192 LEU A N 1
ATOM 1486 C CA . LEU A 1 192 ? -8.451 2.625 -1.250 1.00 96.56 192 LEU A CA 1
ATOM 1487 C C . LEU A 1 192 ? -8.689 1.230 -0.676 1.00 96.56 192 LEU A C 1
ATOM 1489 O O . LEU A 1 192 ? -9.458 0.423 -1.201 1.00 96.56 192 LEU A O 1
ATOM 1493 N N . ASP A 1 193 ? -8.025 0.960 0.441 1.00 96.62 193 ASP A N 1
ATOM 1494 C CA . ASP A 1 193 ? -8.062 -0.328 1.124 1.00 96.62 193 ASP A CA 1
ATOM 1495 C C . ASP A 1 193 ? -7.836 -0.109 2.618 1.00 96.62 193 ASP A C 1
ATOM 1497 O O . ASP A 1 193 ? -6.703 -0.098 3.099 1.00 96.62 193 ASP A O 1
ATOM 1501 N N . TYR A 1 194 ? -8.921 0.133 3.350 1.00 97.06 194 TYR A N 1
ATOM 1502 C CA . TYR A 1 194 ? -8.850 0.492 4.761 1.00 97.06 194 TYR A CA 1
ATOM 1503 C C . TYR A 1 194 ? -10.045 -0.025 5.560 1.00 97.06 194 TYR A C 1
ATOM 1505 O O . TYR A 1 194 ? -11.168 -0.129 5.068 1.00 97.06 194 TYR A O 1
ATOM 1513 N N . ALA A 1 195 ? -9.817 -0.300 6.837 1.00 95.94 195 ALA A N 1
ATOM 1514 C CA . ALA A 1 195 ? -10.846 -0.625 7.805 1.00 95.94 195 ALA A CA 1
ATOM 1515 C C . ALA A 1 195 ? -10.509 0.008 9.154 1.00 95.94 195 ALA A C 1
ATOM 1517 O O . ALA A 1 195 ? -9.431 -0.228 9.702 1.00 95.94 195 ALA A O 1
ATOM 1518 N N . PHE A 1 196 ? -11.456 0.760 9.710 1.00 94.69 196 PHE A N 1
ATOM 1519 C CA . PHE A 1 196 ? -11.432 1.133 11.119 1.00 94.69 196 PHE A CA 1
ATOM 1520 C C . PHE A 1 196 ? -12.086 0.012 11.931 1.00 94.69 196 PHE A C 1
ATOM 1522 O O . PHE A 1 196 ? -13.254 -0.328 11.725 1.00 94.69 196 PHE A O 1
ATOM 1529 N N . CYS A 1 197 ? -11.339 -0.590 12.849 1.00 92.19 197 CYS A N 1
ATOM 1530 C CA . CYS A 1 197 ? -11.815 -1.676 13.702 1.00 92.19 197 CYS A CA 1
ATOM 1531 C C . CYS A 1 197 ? -12.048 -1.153 15.122 1.00 92.19 197 CYS A C 1
ATOM 1533 O O . CYS A 1 197 ? -11.104 -0.700 15.759 1.00 92.19 197 CYS A O 1
ATOM 1535 N N . GLU A 1 198 ? -13.286 -1.212 15.612 1.00 92.50 198 GLU A N 1
ATOM 1536 C CA . GLU A 1 198 ? -13.678 -0.747 16.948 1.00 92.50 198 GLU A CA 1
ATOM 1537 C C . GLU A 1 198 ? -13.071 -1.653 18.027 1.00 92.50 198 GLU A C 1
ATOM 1539 O O . GLU A 1 198 ? -13.287 -2.865 18.017 1.00 92.50 198 GLU A O 1
ATOM 1544 N N . VAL A 1 199 ? -12.306 -1.079 18.952 1.00 86.38 199 VAL A N 1
ATOM 1545 C CA . VAL A 1 199 ? -11.674 -1.798 20.064 1.00 86.38 199 VAL A CA 1
ATOM 1546 C C . VAL A 1 199 ? -12.740 -2.226 21.071 1.00 86.38 199 VAL A C 1
ATOM 1548 O O . VAL A 1 199 ? -13.492 -1.397 21.573 1.00 86.38 199 VAL A O 1
ATOM 1551 N N . ILE A 1 200 ? -12.786 -3.522 21.397 1.00 81.94 200 ILE A N 1
ATOM 1552 C CA . ILE A 1 200 ? -13.782 -4.087 22.329 1.00 81.94 200 ILE A CA 1
ATOM 1553 C C . ILE A 1 200 ? -13.212 -4.206 23.750 1.00 81.94 200 ILE A C 1
ATOM 1555 O O . ILE A 1 200 ? -13.957 -4.164 24.725 1.00 81.94 200 ILE A O 1
ATOM 1559 N N . ASN A 1 201 ? -11.889 -4.357 23.886 1.00 64.44 201 ASN A N 1
ATOM 1560 C CA . ASN A 1 201 ? -11.237 -4.553 25.179 1.00 64.44 201 ASN A CA 1
ATOM 1561 C C . ASN A 1 201 ? -10.014 -3.638 25.335 1.00 64.44 201 ASN A C 1
ATOM 1563 O O . ASN A 1 201 ? -8.900 -3.985 24.941 1.00 64.44 201 ASN A O 1
ATOM 1567 N N . SER A 1 202 ? -10.227 -2.463 25.932 1.00 52.56 202 SER A N 1
ATOM 1568 C CA . SER A 1 202 ? -9.194 -1.437 26.135 1.00 52.56 202 SER A CA 1
ATOM 1569 C C . SER A 1 202 ? -8.060 -1.864 27.074 1.00 52.56 202 SER A C 1
ATOM 1571 O O . SER A 1 202 ? -6.997 -1.256 27.040 1.00 52.56 202 SER A O 1
ATOM 1573 N N . GLN A 1 203 ? -8.236 -2.924 27.876 1.00 46.72 203 GLN A N 1
ATOM 1574 C CA . GLN A 1 203 ? -7.193 -3.423 28.785 1.00 46.72 203 GLN A CA 1
ATOM 1575 C C . GLN A 1 203 ? -6.076 -4.202 28.069 1.00 46.72 203 GLN A C 1
ATOM 1577 O O . GLN A 1 203 ? -5.005 -4.392 28.638 1.00 46.72 203 GLN A O 1
ATOM 1582 N N . VAL A 1 204 ? -6.313 -4.667 26.837 1.00 45.91 204 VAL A N 1
ATOM 1583 C CA . VAL A 1 204 ? -5.368 -5.512 26.076 1.00 45.91 204 VAL A CA 1
ATOM 1584 C C . VAL A 1 204 ? -4.589 -4.700 25.040 1.00 45.91 204 VAL A C 1
ATOM 1586 O O . VAL A 1 204 ? -3.501 -5.092 24.618 1.00 45.91 204 VAL A O 1
ATOM 1589 N N . VAL A 1 205 ? -5.120 -3.542 24.651 1.00 47.41 205 VAL A N 1
ATOM 1590 C CA . VAL A 1 205 ? -4.527 -2.673 23.636 1.00 47.41 205 VAL A CA 1
ATOM 1591 C C . VAL A 1 205 ? -3.584 -1.687 24.320 1.00 47.41 205 VAL A C 1
ATOM 1593 O O . VAL A 1 205 ? -3.881 -0.510 24.490 1.00 47.41 205 VAL A O 1
ATOM 1596 N N . SER A 1 206 ? -2.436 -2.195 24.764 1.00 43.66 206 SER A N 1
ATOM 1597 C CA . SER A 1 206 ? -1.318 -1.335 25.134 1.00 43.66 206 SER A CA 1
ATOM 1598 C C . SER A 1 206 ? -0.716 -0.763 23.853 1.00 43.66 206 SER A C 1
ATOM 1600 O O . SER A 1 206 ? -0.342 -1.520 22.950 1.00 43.66 206 SER A O 1
ATOM 1602 N N . THR A 1 207 ? -0.606 0.565 23.774 1.00 45.22 207 THR A N 1
ATOM 1603 C CA . THR A 1 207 ? 0.327 1.228 22.864 1.00 45.22 207 THR A CA 1
ATOM 1604 C C . THR A 1 207 ? 1.741 0.885 23.329 1.00 45.22 207 THR A C 1
ATOM 1606 O O . THR A 1 207 ? 2.466 1.714 23.860 1.00 45.22 207 THR A O 1
ATOM 1609 N N . ASN A 1 208 ? 2.187 -0.357 23.123 1.00 36.06 208 ASN A N 1
ATOM 1610 C CA . ASN A 1 208 ? 3.611 -0.687 23.156 1.00 36.06 208 ASN A CA 1
ATOM 1611 C C . ASN A 1 208 ? 4.283 -0.100 21.902 1.00 36.06 208 ASN A C 1
ATOM 1613 O O . ASN A 1 208 ? 5.000 -0.785 21.175 1.00 36.06 208 ASN A O 1
ATOM 1617 N N . ASN A 1 209 ? 4.028 1.184 21.641 1.00 43.34 209 ASN A N 1
ATOM 1618 C CA . ASN A 1 209 ? 4.970 2.025 20.952 1.00 43.34 209 ASN A CA 1
ATOM 1619 C C . ASN A 1 209 ? 6.197 1.984 21.855 1.00 43.34 209 ASN A C 1
ATOM 1621 O O . ASN A 1 209 ? 6.172 2.458 22.990 1.00 43.34 209 ASN A O 1
ATOM 1625 N N . THR A 1 210 ? 7.280 1.369 21.397 1.00 40.59 210 THR A N 1
ATOM 1626 C CA . THR A 1 210 ? 8.584 1.771 21.914 1.00 40.59 210 THR A CA 1
ATOM 1627 C C . THR A 1 210 ? 8.608 3.306 21.874 1.00 40.59 210 THR A C 1
ATOM 1629 O O . THR A 1 210 ? 8.326 3.848 20.801 1.00 40.59 210 THR A O 1
ATOM 1632 N N . PRO A 1 211 ? 8.884 4.006 22.993 1.00 41.16 211 PRO A N 1
ATOM 1633 C CA . PRO A 1 211 ? 8.697 5.461 23.141 1.00 41.16 211 PRO A CA 1
ATOM 1634 C C . PRO A 1 211 ? 9.439 6.328 22.106 1.00 41.16 211 PRO A C 1
ATOM 1636 O O . PRO A 1 211 ? 9.264 7.539 22.051 1.00 41.16 211 PRO A O 1
ATOM 1639 N N . GLU A 1 212 ? 10.263 5.710 21.266 1.00 45.09 212 GLU A N 1
ATOM 1640 C CA . GLU A 1 212 ? 11.009 6.314 20.171 1.00 45.09 212 GLU A CA 1
ATOM 1641 C C . GLU A 1 212 ? 10.159 6.588 18.905 1.00 45.09 212 GLU A C 1
ATOM 1643 O O . GLU A 1 212 ? 10.577 7.373 18.057 1.00 45.09 212 GLU A O 1
ATOM 1648 N N . PHE A 1 213 ? 8.948 6.018 18.773 1.00 56.69 213 PHE A N 1
ATOM 1649 C CA . PHE A 1 213 ? 8.143 6.111 17.538 1.00 56.69 213 PHE A CA 1
ATOM 1650 C C . PHE A 1 213 ? 6.643 6.357 17.785 1.00 56.69 213 PHE A C 1
ATOM 1652 O O . PHE A 1 213 ? 5.785 5.610 17.313 1.00 56.69 213 PHE A O 1
ATOM 1659 N N . CYS A 1 214 ? 6.306 7.418 18.523 1.00 67.50 214 CYS A N 1
ATOM 1660 C CA . CYS A 1 214 ? 4.915 7.847 18.699 1.00 67.50 214 CYS A CA 1
ATOM 1661 C C . CYS A 1 214 ? 4.459 8.708 17.515 1.00 67.50 214 CYS A C 1
ATOM 1663 O O . CYS A 1 214 ? 4.874 9.860 17.386 1.00 67.50 214 CYS A O 1
ATOM 1665 N N . ILE A 1 215 ? 3.583 8.156 16.671 1.00 79.19 215 ILE A N 1
ATOM 1666 C CA . ILE A 1 215 ? 2.915 8.885 15.585 1.00 79.19 215 ILE A CA 1
ATOM 1667 C C . ILE A 1 215 ? 2.030 9.968 16.200 1.00 79.19 215 ILE A C 1
ATOM 1669 O O . ILE A 1 215 ? 1.092 9.670 16.935 1.00 79.19 215 ILE A O 1
ATOM 1673 N N . SER A 1 216 ? 2.345 11.225 15.914 1.00 82.00 216 SER A N 1
ATOM 1674 C CA . SER A 1 216 ? 1.758 12.378 16.601 1.00 82.00 216 SER A CA 1
ATOM 1675 C C . SER A 1 216 ? 0.866 13.222 15.702 1.00 82.00 216 SER A C 1
ATOM 1677 O O . SER A 1 216 ? 0.059 14.004 16.201 1.00 82.00 216 SER A O 1
ATOM 1679 N N . ASN A 1 217 ? 0.985 13.062 14.384 1.00 86.81 217 ASN A N 1
ATOM 1680 C CA . ASN A 1 217 ? 0.215 13.832 13.422 1.00 86.81 217 ASN A CA 1
ATOM 1681 C C . ASN A 1 217 ? -0.188 12.989 12.210 1.00 86.81 217 ASN A C 1
ATOM 1683 O O . ASN A 1 217 ? 0.374 11.926 11.954 1.00 86.81 217 ASN A O 1
ATOM 1687 N N . THR A 1 218 ? -1.146 13.486 11.436 1.00 89.31 218 THR A N 1
ATOM 1688 C CA . THR A 1 218 ? -1.518 12.932 10.134 1.00 89.31 218 THR A CA 1
ATOM 1689 C C . THR A 1 218 ? -1.185 13.918 9.042 1.00 89.31 218 THR A C 1
ATOM 1691 O O . THR A 1 218 ? -1.429 15.115 9.183 1.00 89.31 218 THR A O 1
ATOM 1694 N N . LYS A 1 219 ? -0.690 13.404 7.923 1.00 89.81 219 LYS A N 1
ATOM 1695 C CA . LYS A 1 219 ? -0.557 14.185 6.708 1.00 89.81 219 LYS A CA 1
ATOM 1696 C C . LYS A 1 219 ? -1.945 14.588 6.209 1.00 89.81 219 LYS A C 1
ATOM 1698 O O . LYS A 1 219 ? -2.822 13.741 6.066 1.00 89.81 219 LYS A O 1
ATOM 1703 N N . ASP A 1 220 ? -2.136 15.878 5.977 1.00 82.31 220 ASP A N 1
ATOM 1704 C CA . ASP A 1 220 ? -3.418 16.496 5.620 1.00 82.31 220 ASP A CA 1
ATOM 1705 C C . ASP A 1 220 ? -3.622 16.634 4.104 1.00 82.31 220 ASP A C 1
ATOM 1707 O O . ASP A 1 220 ? -4.750 16.768 3.637 1.00 82.31 220 ASP A O 1
ATOM 1711 N N . SER A 1 221 ? -2.538 16.581 3.334 1.00 75.94 221 SER A N 1
ATOM 1712 C CA . SER A 1 221 ? -2.536 16.788 1.890 1.00 75.94 221 SER A CA 1
ATOM 1713 C C . SER A 1 221 ? -1.267 16.234 1.241 1.00 75.94 221 SER A C 1
ATOM 1715 O O . SER A 1 221 ? -0.248 16.018 1.910 1.00 75.94 221 SER A O 1
ATOM 1717 N N . GLY A 1 222 ? -1.324 16.024 -0.076 1.00 62.31 222 GLY A N 1
ATOM 1718 C CA . GLY A 1 222 ? -0.123 15.921 -0.896 1.00 62.31 222 GLY A CA 1
ATOM 1719 C C . GLY A 1 222 ? 0.494 17.305 -1.082 1.00 62.31 222 GLY A C 1
ATOM 1720 O O . GLY A 1 222 ? -0.139 18.207 -1.630 1.00 62.31 222 GLY A O 1
ATOM 1721 N N . SER A 1 223 ? 1.722 17.490 -0.615 1.00 53.62 223 SER A N 1
ATOM 1722 C CA . SER A 1 223 ? 2.539 18.656 -0.950 1.00 53.62 223 SER A CA 1
ATOM 1723 C C . SER A 1 223 ? 2.989 18.461 -2.392 1.00 53.62 223 SER A C 1
ATOM 1725 O O . SER A 1 223 ? 3.483 17.393 -2.727 1.00 53.62 223 SER A O 1
ATOM 1727 N N . GLY A 1 224 ? 2.792 19.461 -3.252 1.00 52.62 224 GLY A N 1
ATOM 1728 C CA . GLY A 1 224 ? 3.160 19.402 -4.668 1.00 52.62 224 GLY A CA 1
ATOM 1729 C C . GLY A 1 224 ? 4.600 18.921 -4.949 1.00 52.62 224 GLY A C 1
ATOM 1730 O O . GLY A 1 224 ? 5.414 18.740 -4.045 1.00 52.62 224 GLY A O 1
ATOM 1731 N N . PRO A 1 225 ? 4.923 18.695 -6.230 1.00 52.25 225 PRO A N 1
ATOM 1732 C CA . PRO A 1 225 ? 5.998 17.802 -6.643 1.00 52.25 225 PRO A CA 1
ATOM 1733 C C . PRO A 1 225 ? 7.396 18.253 -6.183 1.00 52.25 225 PRO A C 1
ATOM 1735 O O . PRO A 1 225 ? 7.642 19.434 -5.964 1.00 52.25 225 PRO A O 1
ATOM 1738 N N . GLU A 1 226 ? 8.316 17.276 -6.158 1.00 59.62 226 GLU A N 1
ATOM 1739 C CA . GLU A 1 226 ? 9.791 17.410 -6.184 1.00 59.62 226 GLU A CA 1
ATOM 1740 C C . GLU A 1 226 ? 10.579 17.244 -4.872 1.00 59.62 226 GLU A C 1
ATOM 1742 O O . GLU A 1 226 ? 11.807 17.323 -4.904 1.00 59.62 226 GLU A O 1
ATOM 1747 N N . ILE A 1 227 ? 9.942 16.902 -3.747 1.00 70.12 227 ILE A N 1
ATOM 1748 C CA . ILE A 1 227 ? 10.670 16.577 -2.506 1.00 70.12 227 ILE A CA 1
ATOM 1749 C C . ILE A 1 227 ? 10.544 15.082 -2.191 1.00 70.12 227 ILE A C 1
ATOM 1751 O O . ILE A 1 227 ? 9.447 14.525 -2.146 1.00 70.12 227 ILE A O 1
ATOM 1755 N N . GLU A 1 228 ? 11.692 14.424 -2.021 1.00 79.62 228 GLU A N 1
ATOM 1756 C CA . GLU A 1 228 ? 11.780 13.076 -1.452 1.00 79.62 228 GLU A CA 1
ATOM 1757 C C . GLU A 1 228 ? 11.760 13.179 0.070 1.00 79.62 228 GLU A C 1
ATOM 1759 O O . GLU A 1 228 ? 12.515 13.952 0.664 1.00 79.62 228 GLU A O 1
ATOM 1764 N N . TYR A 1 229 ? 10.902 12.384 0.696 1.00 87.00 229 TYR A N 1
ATOM 1765 C CA . TYR A 1 229 ? 10.768 12.299 2.138 1.00 87.00 229 TYR A CA 1
ATOM 1766 C C . TYR A 1 229 ? 11.268 10.943 2.608 1.00 87.00 229 TYR A C 1
ATOM 1768 O O . TYR A 1 229 ? 10.867 9.902 2.090 1.00 87.00 229 TYR A O 1
ATOM 1776 N N . GLU A 1 230 ? 12.129 10.961 3.619 1.00 91.19 230 GLU A N 1
ATOM 1777 C CA . GLU A 1 230 ? 12.481 9.758 4.361 1.00 91.19 230 GLU A CA 1
ATOM 1778 C C . GLU A 1 230 ? 11.274 9.300 5.171 1.00 91.19 230 GLU A C 1
ATOM 1780 O O . GLU A 1 230 ? 10.701 10.060 5.961 1.00 91.19 230 GLU A O 1
ATOM 1785 N N . ILE A 1 231 ? 10.917 8.037 4.992 1.00 93.00 231 ILE A N 1
ATOM 1786 C CA . ILE A 1 231 ? 9.817 7.400 5.696 1.00 93.00 231 ILE A CA 1
ATOM 1787 C C . ILE A 1 231 ? 10.262 6.088 6.309 1.00 93.00 231 ILE A C 1
ATOM 1789 O O . ILE A 1 231 ? 11.217 5.442 5.881 1.00 93.00 231 ILE A O 1
ATOM 1793 N N . ARG A 1 232 ? 9.522 5.690 7.328 1.00 93.00 232 ARG A N 1
ATOM 1794 C CA . ARG A 1 232 ? 9.750 4.488 8.105 1.00 93.00 232 ARG A CA 1
ATOM 1795 C C . ARG A 1 232 ? 8.430 3.778 8.354 1.00 93.00 232 ARG A C 1
ATOM 1797 O O . ARG A 1 232 ? 7.356 4.382 8.295 1.00 93.00 232 ARG A O 1
ATOM 1804 N N . LYS A 1 233 ? 8.514 2.487 8.644 1.00 91.25 233 LYS A N 1
ATOM 1805 C CA . LYS A 1 233 ? 7.388 1.706 9.155 1.00 91.25 233 LYS A CA 1
ATOM 1806 C C . LYS A 1 233 ? 7.861 0.664 10.151 1.00 91.25 233 LYS A C 1
ATOM 1808 O O . LYS A 1 233 ? 9.029 0.286 10.151 1.00 91.25 233 LYS A O 1
ATOM 1813 N N . PHE A 1 234 ? 6.908 0.137 10.908 1.00 85.31 234 PHE A N 1
ATOM 1814 C CA . PHE A 1 234 ? 7.060 -1.105 11.656 1.00 85.31 234 PHE A CA 1
ATOM 1815 C C . PHE A 1 234 ? 6.072 -2.129 11.120 1.00 85.31 234 PHE A C 1
ATOM 1817 O O . PHE A 1 234 ? 4.876 -1.848 11.030 1.00 85.31 234 PHE A O 1
ATOM 1824 N N . GLY A 1 235 ? 6.568 -3.303 10.741 1.00 83.06 235 GLY A N 1
ATOM 1825 C CA . GLY A 1 235 ? 5.754 -4.418 10.267 1.00 83.06 235 GLY A CA 1
ATOM 1826 C C . GLY A 1 235 ? 6.045 -5.700 11.019 1.00 83.06 235 GLY A C 1
ATOM 1827 O O . GLY A 1 235 ? 7.182 -5.939 11.406 1.00 83.06 235 GLY A O 1
ATOM 1828 N N . ARG A 1 236 ? 5.033 -6.548 11.218 1.00 81.50 236 ARG A N 1
ATOM 1829 C CA . ARG A 1 236 ? 5.218 -7.843 11.898 1.00 81.50 236 ARG A CA 1
ATOM 1830 C C . ARG A 1 236 ? 6.210 -8.774 11.193 1.00 81.50 236 ARG A C 1
ATOM 1832 O O . ARG A 1 236 ? 6.741 -9.679 11.831 1.00 81.50 236 ARG A O 1
ATOM 1839 N N . THR A 1 237 ? 6.433 -8.605 9.886 1.00 82.56 237 THR A N 1
ATOM 1840 C CA . THR A 1 237 ? 7.315 -9.480 9.104 1.00 82.56 237 THR A CA 1
ATOM 1841 C C . THR A 1 237 ? 8.706 -8.883 8.930 1.00 82.56 237 THR A C 1
ATOM 1843 O O . THR A 1 237 ? 9.681 -9.604 9.114 1.00 82.56 237 THR A O 1
ATOM 1846 N N . THR A 1 238 ? 8.831 -7.601 8.576 1.00 85.69 238 THR A N 1
ATOM 1847 C CA . THR A 1 238 ? 10.158 -6.992 8.343 1.00 85.69 238 THR A CA 1
ATOM 1848 C C . THR A 1 238 ? 10.653 -6.115 9.488 1.00 85.69 238 THR A C 1
ATOM 1850 O O . THR A 1 238 ? 11.748 -5.574 9.383 1.00 85.69 238 THR A O 1
ATOM 1853 N N . ASN A 1 239 ? 9.878 -5.957 10.565 1.00 85.88 239 ASN A N 1
ATOM 1854 C CA . ASN A 1 239 ? 10.178 -5.044 11.666 1.00 85.88 239 ASN A CA 1
ATOM 1855 C C . ASN A 1 239 ? 10.336 -3.589 11.164 1.00 85.88 239 ASN A C 1
ATOM 1857 O O . ASN A 1 239 ? 9.598 -3.159 10.269 1.00 85.88 239 ASN A O 1
ATOM 1861 N N . TYR A 1 240 ? 11.248 -2.829 11.769 1.00 88.06 240 TYR A N 1
ATOM 1862 C CA . TYR A 1 240 ? 11.626 -1.487 11.359 1.00 88.06 240 TYR A CA 1
ATOM 1863 C C . TYR A 1 240 ? 12.290 -1.489 9.986 1.00 88.06 240 TYR A C 1
ATOM 1865 O O . TYR A 1 240 ? 13.296 -2.166 9.777 1.00 88.06 240 TYR A O 1
ATOM 1873 N N . THR A 1 241 ? 11.756 -0.688 9.071 1.00 91.94 241 THR A N 1
ATOM 1874 C CA . THR A 1 241 ? 12.336 -0.497 7.739 1.00 91.94 241 THR A CA 1
ATOM 1875 C C . THR A 1 241 ? 12.236 0.954 7.316 1.00 91.94 241 THR A C 1
ATOM 1877 O O . THR A 1 241 ? 11.232 1.615 7.596 1.00 91.94 241 THR A O 1
ATOM 1880 N N . GLU A 1 242 ? 13.239 1.413 6.577 1.00 92.56 242 GLU A N 1
ATOM 1881 C CA . GLU A 1 242 ? 13.341 2.777 6.067 1.00 92.56 242 GLU A CA 1
ATOM 1882 C C . GLU A 1 242 ? 13.282 2.791 4.544 1.00 92.56 242 GLU A C 1
ATOM 1884 O O . GLU A 1 242 ? 13.754 1.879 3.864 1.00 92.56 242 GLU A O 1
ATOM 1889 N N . GLY A 1 243 ? 12.689 3.845 4.009 1.00 91.62 243 GLY A N 1
ATOM 1890 C CA . GLY A 1 243 ? 12.550 4.063 2.585 1.00 91.62 243 GLY A CA 1
ATOM 1891 C C . GLY A 1 243 ? 12.400 5.542 2.282 1.00 91.62 243 GLY A C 1
ATOM 1892 O O . GLY A 1 243 ? 12.480 6.402 3.162 1.00 91.62 243 GLY A O 1
ATOM 1893 N N . VAL A 1 244 ? 12.168 5.830 1.014 1.00 90.00 244 VAL A N 1
ATOM 1894 C CA . VAL A 1 244 ? 11.885 7.167 0.523 1.00 90.00 244 VAL A CA 1
ATOM 1895 C C . VAL A 1 244 ? 10.571 7.161 -0.227 1.00 90.00 244 VAL A C 1
ATOM 1897 O O . VAL A 1 244 ? 10.213 6.199 -0.914 1.00 90.00 244 VAL A O 1
ATOM 1900 N N . VAL A 1 245 ? 9.851 8.259 -0.082 1.00 88.69 245 VAL A N 1
ATOM 1901 C CA . VAL A 1 245 ? 8.593 8.487 -0.766 1.00 88.69 245 VAL A CA 1
ATOM 1902 C C . VAL A 1 245 ? 8.596 9.859 -1.392 1.00 88.69 245 VAL A C 1
ATOM 1904 O O . VAL A 1 245 ? 9.180 10.812 -0.880 1.00 88.69 245 VAL A O 1
ATOM 1907 N N . GLU A 1 246 ? 7.917 9.953 -2.514 1.00 84.44 246 GLU A N 1
ATOM 1908 C CA . GLU A 1 246 ? 7.635 11.216 -3.156 1.00 84.44 246 GLU A CA 1
ATOM 1909 C C . GLU A 1 246 ? 6.210 11.596 -2.819 1.00 84.44 246 GLU A C 1
ATOM 1911 O O . GLU A 1 246 ? 5.330 10.739 -2.811 1.00 84.44 246 GLU A O 1
ATOM 1916 N N . ASP A 1 247 ? 5.965 12.875 -2.574 1.00 85.94 247 ASP A N 1
ATOM 1917 C CA . ASP A 1 247 ? 4.633 13.334 -2.200 1.00 85.94 247 ASP A CA 1
ATOM 1918 C C . ASP A 1 247 ? 3.676 13.450 -3.395 1.00 85.94 247 ASP A C 1
ATOM 1920 O O . ASP A 1 247 ? 3.210 14.516 -3.787 1.00 85.94 247 ASP A O 1
ATOM 1924 N N . ARG A 1 248 ? 3.451 12.316 -4.053 1.00 84.12 248 ARG A N 1
ATOM 1925 C CA . ARG A 1 248 ? 2.593 12.175 -5.219 1.00 84.12 248 ARG A CA 1
ATOM 1926 C C . ARG A 1 248 ? 2.068 10.756 -5.319 1.00 84.12 248 ARG A C 1
ATOM 1928 O O . ARG A 1 248 ? 2.674 9.806 -4.829 1.00 84.12 248 ARG A O 1
ATOM 1935 N N . LEU A 1 249 ? 0.971 10.613 -6.047 1.00 88.62 249 LEU A N 1
ATOM 1936 C CA . LEU A 1 249 ? 0.446 9.301 -6.382 1.00 88.62 249 LEU A CA 1
ATOM 1937 C C . LEU A 1 249 ? 1.071 8.796 -7.683 1.00 88.62 249 LEU A C 1
ATOM 1939 O O . LEU A 1 249 ? 1.107 9.513 -8.686 1.00 88.62 249 LEU A O 1
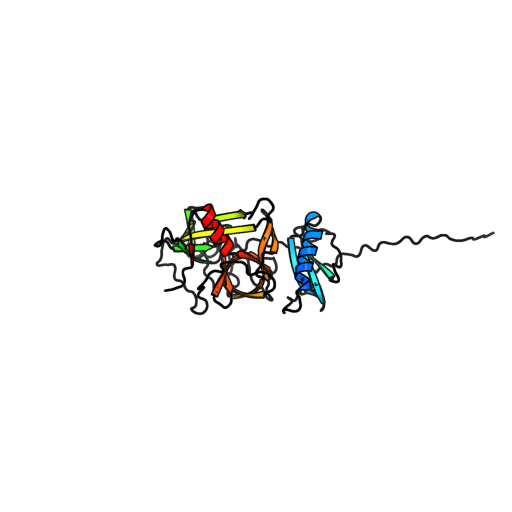ATOM 1943 N N . GLU A 1 250 ? 1.528 7.551 -7.670 1.00 87.12 250 GLU A N 1
ATOM 1944 C CA . GLU A 1 250 ? 2.097 6.861 -8.822 1.00 87.12 250 GLU A CA 1
ATOM 1945 C C . GLU A 1 250 ? 1.180 5.743 -9.303 1.00 87.12 250 GLU A C 1
ATOM 1947 O O . GLU A 1 250 ? 0.430 5.144 -8.527 1.00 87.12 250 GLU A O 1
ATOM 1952 N N . PHE A 1 251 ? 1.241 5.477 -10.607 1.00 88.06 251 PHE A N 1
ATOM 1953 C CA . PHE A 1 251 ? 0.460 4.423 -11.226 1.00 88.06 251 PHE A CA 1
ATOM 1954 C C . PHE A 1 251 ? 1.082 3.050 -10.990 1.00 88.06 251 PHE A C 1
ATOM 1956 O O . PHE A 1 251 ? 2.290 2.859 -11.139 1.00 88.06 251 PHE A O 1
ATOM 1963 N N . PHE A 1 252 ? 0.228 2.068 -10.732 1.00 89.38 252 PHE A N 1
ATOM 1964 C CA . PHE A 1 252 ? 0.578 0.663 -10.837 1.00 89.38 252 PHE A CA 1
ATOM 1965 C C . PHE A 1 252 ? -0.645 -0.172 -11.236 1.00 89.38 252 PHE A C 1
ATOM 1967 O O . PHE A 1 252 ? -1.791 0.265 -11.161 1.00 89.38 252 PHE A O 1
ATOM 1974 N N . TYR A 1 253 ? -0.399 -1.396 -11.676 1.00 89.88 253 TYR A N 1
ATOM 1975 C CA . TYR A 1 253 ? -1.408 -2.389 -11.987 1.00 89.88 253 TYR A CA 1
ATOM 1976 C C . TYR A 1 253 ? -1.735 -3.202 -10.742 1.00 89.88 253 TYR A C 1
ATOM 1978 O O . TYR A 1 253 ? -0.889 -3.915 -10.196 1.00 89.88 253 TYR A O 1
ATOM 1986 N N . ASN A 1 254 ? -2.993 -3.132 -10.338 1.00 91.00 254 ASN A N 1
ATOM 1987 C CA . ASN A 1 254 ? -3.593 -4.003 -9.355 1.00 91.00 254 ASN A CA 1
ATOM 1988 C C . ASN A 1 254 ? -4.366 -5.121 -10.069 1.00 91.00 254 ASN A C 1
ATOM 1990 O O . ASN A 1 254 ? -5.221 -4.853 -10.909 1.00 91.00 254 ASN A O 1
ATOM 1994 N N . ARG A 1 255 ? -4.142 -6.385 -9.695 1.00 88.12 255 ARG A N 1
ATOM 1995 C CA . ARG A 1 255 ? -4.802 -7.532 -10.352 1.00 88.12 255 ARG A CA 1
ATOM 1996 C C . ARG A 1 255 ? -6.330 -7.490 -10.332 1.00 88.12 255 ARG A C 1
ATOM 1998 O O . ARG A 1 255 ? -6.952 -8.048 -11.229 1.00 88.12 255 ARG A O 1
ATOM 2005 N N . LYS A 1 256 ? -6.930 -6.895 -9.299 1.00 89.81 256 LYS A N 1
ATOM 2006 C CA . LYS A 1 256 ? -8.387 -6.840 -9.133 1.00 89.81 256 LYS A CA 1
ATOM 2007 C C . LYS A 1 256 ? -9.002 -5.620 -9.814 1.00 89.81 256 LYS A C 1
ATOM 2009 O O . LYS A 1 256 ? -10.117 -5.717 -10.314 1.00 89.81 256 LYS A O 1
ATOM 2014 N N . PHE A 1 257 ? -8.298 -4.491 -9.805 1.00 91.44 257 PHE A N 1
ATOM 2015 C CA . PHE A 1 257 ? -8.856 -3.195 -10.203 1.00 91.44 257 PHE A CA 1
ATOM 2016 C C . PHE A 1 257 ? -8.226 -2.595 -11.466 1.00 91.44 257 PHE A C 1
ATOM 2018 O O . PHE A 1 257 ? -8.658 -1.539 -11.910 1.00 91.44 257 PHE A O 1
ATOM 2025 N N . GLY A 1 258 ? -7.234 -3.256 -12.064 1.00 91.25 258 GLY A N 1
ATOM 2026 C CA . GLY A 1 258 ? -6.503 -2.726 -13.210 1.00 91.25 258 GLY A CA 1
ATOM 2027 C C . GLY A 1 258 ? -5.524 -1.625 -12.803 1.00 91.25 258 GLY A C 1
ATOM 2028 O O . GLY A 1 258 ? -4.924 -1.681 -11.728 1.00 91.25 258 GLY A O 1
ATOM 2029 N N . HIS A 1 259 ? -5.319 -0.638 -13.675 1.00 90.69 259 HIS A N 1
ATOM 2030 C CA . HIS A 1 259 ? -4.420 0.484 -13.400 1.00 90.69 259 HIS A CA 1
ATOM 2031 C C . HIS A 1 259 ? -5.034 1.445 -12.388 1.00 90.69 259 HIS A C 1
ATOM 2033 O O . HIS A 1 259 ? -6.129 1.962 -12.587 1.00 90.69 259 HIS A O 1
ATOM 2039 N N . VAL A 1 260 ? -4.299 1.686 -11.309 1.00 92.81 260 VAL A N 1
ATOM 2040 C CA . VAL A 1 260 ? -4.710 2.532 -10.189 1.00 92.81 260 VAL A CA 1
ATOM 2041 C C . VAL A 1 260 ? -3.542 3.393 -9.722 1.00 92.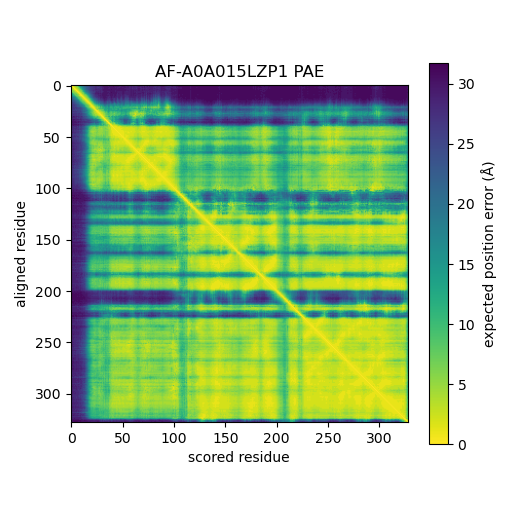81 260 VAL A C 1
ATOM 2043 O O . VAL A 1 260 ? -2.383 3.116 -10.036 1.00 92.81 260 VAL A O 1
ATOM 2046 N N . LYS A 1 261 ? -3.844 4.423 -8.938 1.00 92.44 261 LYS A N 1
ATOM 2047 C CA . LYS A 1 261 ? -2.876 5.303 -8.291 1.00 92.44 261 LYS A CA 1
ATOM 2048 C C . LYS A 1 261 ? -2.819 5.086 -6.785 1.00 92.44 261 LYS A C 1
ATOM 2050 O O . LYS A 1 261 ? -3.836 4.842 -6.133 1.00 92.44 261 LYS A O 1
ATOM 2055 N N . THR A 1 262 ? -1.617 5.202 -6.232 1.00 92.25 262 THR A N 1
ATOM 2056 C CA . THR A 1 262 ? -1.344 5.116 -4.792 1.00 92.25 262 THR A CA 1
ATOM 2057 C C . THR A 1 262 ? -0.041 5.836 -4.455 1.00 92.25 262 THR A C 1
ATOM 2059 O O . THR A 1 262 ? 0.689 6.235 -5.358 1.00 92.25 262 THR A O 1
ATOM 2062 N N . LEU A 1 263 ? 0.281 5.988 -3.175 1.00 92.12 263 LEU A N 1
ATOM 2063 C CA . LEU A 1 263 ? 1.608 6.441 -2.777 1.00 92.12 263 LEU A CA 1
ATOM 2064 C C . LEU A 1 263 ? 2.586 5.266 -2.899 1.00 92.12 263 LEU A C 1
ATOM 2066 O O . LEU A 1 263 ? 2.333 4.198 -2.339 1.00 92.12 263 LEU A O 1
ATOM 2070 N N . VAL A 1 264 ? 3.685 5.448 -3.629 1.00 90.81 264 VAL A N 1
ATOM 2071 C CA . VAL A 1 264 ? 4.697 4.400 -3.817 1.00 90.81 264 VAL A CA 1
ATOM 2072 C C . VAL A 1 264 ? 5.956 4.755 -3.051 1.00 90.81 264 VAL A C 1
ATOM 2074 O O . VAL A 1 264 ? 6.537 5.823 -3.221 1.00 90.81 264 VAL A O 1
ATOM 2077 N N . VAL A 1 265 ? 6.376 3.824 -2.208 1.00 90.81 265 VAL A N 1
ATOM 2078 C CA . VAL A 1 265 ? 7.603 3.913 -1.425 1.00 90.81 265 VAL A CA 1
ATOM 2079 C C . VAL A 1 265 ? 8.656 3.046 -2.080 1.00 90.81 265 VAL A C 1
ATOM 2081 O O . VAL A 1 265 ? 8.374 1.899 -2.428 1.00 90.81 265 VAL A O 1
ATOM 2084 N N . SER A 1 266 ? 9.871 3.574 -2.185 1.00 88.25 266 SER A N 1
ATOM 2085 C CA . SER A 1 266 ? 11.046 2.827 -2.624 1.00 88.25 266 SER A CA 1
ATOM 2086 C C . SER A 1 266 ? 12.078 2.735 -1.507 1.00 88.25 266 SER A C 1
ATOM 2088 O O . SER A 1 266 ? 12.184 3.629 -0.671 1.00 88.25 266 SER A O 1
ATOM 2090 N N . ALA A 1 267 ? 12.850 1.656 -1.468 1.00 87.00 267 ALA A N 1
ATOM 2091 C CA . ALA A 1 267 ? 13.897 1.478 -0.471 1.00 87.00 267 ALA A CA 1
ATOM 2092 C C . ALA A 1 267 ? 15.149 0.834 -1.064 1.00 87.00 267 ALA A C 1
ATOM 2094 O O . ALA A 1 267 ? 15.113 0.213 -2.127 1.00 87.00 267 ALA A O 1
ATOM 2095 N N . LYS A 1 268 ? 16.274 1.009 -0.360 1.00 80.56 268 LYS A N 1
ATOM 2096 C CA . LYS A 1 268 ? 17.548 0.372 -0.725 1.00 80.56 268 LYS A CA 1
ATOM 2097 C C . LYS A 1 268 ? 17.593 -1.100 -0.347 1.00 80.56 268 LYS A C 1
ATOM 2099 O O . LYS A 1 268 ? 18.202 -1.903 -1.042 1.00 80.56 268 LYS A O 1
ATOM 2104 N N . GLU A 1 269 ? 16.952 -1.419 0.764 1.00 87.06 269 GLU A N 1
ATOM 2105 C CA . GLU A 1 269 ? 16.761 -2.769 1.265 1.00 87.06 269 GLU A CA 1
ATOM 2106 C C . GLU A 1 269 ? 15.269 -3.095 1.246 1.00 87.06 269 GLU A C 1
ATOM 2108 O O . GLU A 1 269 ? 14.439 -2.238 0.939 1.00 87.06 269 GLU A O 1
ATOM 2113 N N . ARG A 1 270 ? 14.912 -4.341 1.566 1.00 89.31 270 ARG A N 1
ATOM 2114 C CA . ARG A 1 270 ? 13.512 -4.766 1.612 1.00 89.31 270 ARG A CA 1
ATOM 2115 C C . ARG A 1 270 ? 12.724 -3.875 2.576 1.00 89.31 270 ARG A C 1
ATOM 2117 O O . ARG A 1 270 ? 12.890 -3.981 3.788 1.00 89.31 270 ARG A O 1
ATOM 2124 N N . PHE A 1 271 ? 11.827 -3.057 2.031 1.00 92.69 271 PHE A N 1
ATOM 2125 C CA . PHE A 1 271 ? 10.929 -2.230 2.821 1.00 92.69 271 PHE A CA 1
ATOM 2126 C C . PHE A 1 271 ? 9.799 -3.072 3.384 1.00 92.69 271 PHE A C 1
ATOM 2128 O O . PHE A 1 271 ? 9.573 -3.043 4.579 1.00 92.69 271 PHE A O 1
ATOM 2135 N N . GLY A 1 272 ? 9.080 -3.839 2.562 1.00 91.62 272 GLY A N 1
ATOM 2136 C CA . GLY A 1 272 ? 7.904 -4.590 3.008 1.00 91.62 272 GLY A CA 1
ATOM 2137 C C . GLY A 1 272 ? 7.920 -6.055 2.604 1.00 91.62 272 GLY A C 1
ATOM 2138 O O . GLY A 1 272 ? 8.599 -6.457 1.660 1.00 91.62 272 GLY A O 1
ATOM 2139 N N . ALA A 1 273 ? 7.133 -6.857 3.314 1.00 90.62 273 ALA A N 1
ATOM 2140 C CA . ALA A 1 273 ? 6.880 -8.252 2.973 1.00 90.62 273 ALA A CA 1
ATOM 2141 C C . ALA A 1 273 ? 5.424 -8.649 3.271 1.00 90.62 273 ALA A C 1
ATOM 2143 O O . ALA A 1 273 ? 4.740 -7.962 4.035 1.00 90.62 273 ALA A O 1
ATOM 2144 N N . PRO A 1 274 ? 4.937 -9.782 2.728 1.00 88.25 274 PRO A N 1
ATOM 2145 C CA . PRO A 1 274 ? 3.662 -10.350 3.149 1.00 88.25 274 PRO A CA 1
ATOM 2146 C C . PRO A 1 274 ? 3.582 -10.505 4.678 1.00 88.25 274 PRO A C 1
ATOM 2148 O O . PRO A 1 274 ? 4.485 -11.042 5.320 1.00 88.25 274 PRO A O 1
ATOM 2151 N N . GLY A 1 275 ? 2.491 -10.019 5.256 1.00 84.38 275 GLY A N 1
ATOM 2152 C CA . GLY A 1 275 ? 2.266 -9.847 6.689 1.00 84.38 275 GLY A CA 1
ATOM 2153 C C . GLY A 1 275 ? 2.371 -8.391 7.156 1.00 84.38 275 GLY A C 1
ATOM 2154 O O . GLY A 1 275 ? 1.801 -8.066 8.187 1.00 84.38 275 GLY A O 1
ATOM 2155 N N . ASP A 1 276 ? 3.016 -7.494 6.406 1.00 90.31 276 ASP A N 1
ATOM 2156 C CA . ASP A 1 276 ? 3.152 -6.088 6.814 1.00 90.31 276 ASP A CA 1
ATOM 2157 C C . ASP A 1 276 ? 1.937 -5.210 6.470 1.00 90.31 276 ASP A C 1
ATOM 2159 O O . ASP A 1 276 ? 1.921 -4.023 6.793 1.00 90.31 276 ASP A O 1
ATOM 2163 N N . SER A 1 277 ? 0.914 -5.750 5.804 1.00 91.25 277 SER A N 1
ATOM 2164 C CA . SER A 1 277 ? -0.306 -4.999 5.498 1.00 91.25 277 SER A CA 1
ATOM 2165 C C . SER A 1 277 ? -0.891 -4.318 6.734 1.00 91.25 277 SER A C 1
ATOM 2167 O O . SER A 1 277 ? -0.986 -4.922 7.800 1.00 91.25 277 SER A O 1
ATOM 2169 N N . GLY A 1 278 ? -1.321 -3.065 6.588 1.00 90.44 278 GLY A N 1
ATOM 2170 C CA . GLY A 1 278 ? -1.830 -2.254 7.695 1.00 90.44 278 GLY A CA 1
ATOM 2171 C C . GLY A 1 278 ? -0.752 -1.554 8.526 1.00 90.44 278 GLY A C 1
ATOM 2172 O O . GLY A 1 278 ? -1.107 -0.694 9.329 1.00 90.44 278 GLY A O 1
ATOM 2173 N N . SER A 1 279 ? 0.538 -1.848 8.311 1.00 91.06 279 SER A N 1
ATOM 2174 C CA . SER A 1 279 ? 1.637 -1.133 8.967 1.00 91.06 279 SER A CA 1
ATOM 2175 C C . SER A 1 279 ? 1.522 0.375 8.750 1.00 91.06 279 SER A C 1
ATOM 2177 O O . SER A 1 279 ? 1.366 0.803 7.601 1.00 91.06 279 SER A O 1
ATOM 2179 N N . PRO A 1 280 ? 1.652 1.192 9.807 1.00 91.06 280 PRO A N 1
ATOM 2180 C CA . PRO A 1 280 ? 1.685 2.631 9.646 1.00 91.06 280 PRO A CA 1
ATOM 2181 C C . PRO A 1 280 ? 2.992 3.034 8.958 1.00 91.06 280 PRO A C 1
ATOM 2183 O O . PRO A 1 280 ? 4.074 2.589 9.345 1.00 91.06 280 PRO A O 1
ATOM 2186 N N . VAL A 1 281 ? 2.882 3.887 7.944 1.00 93.88 281 VAL A N 1
ATOM 2187 C CA . VAL A 1 281 ? 4.015 4.490 7.237 1.00 93.88 281 VAL A CA 1
ATOM 2188 C C . VAL A 1 281 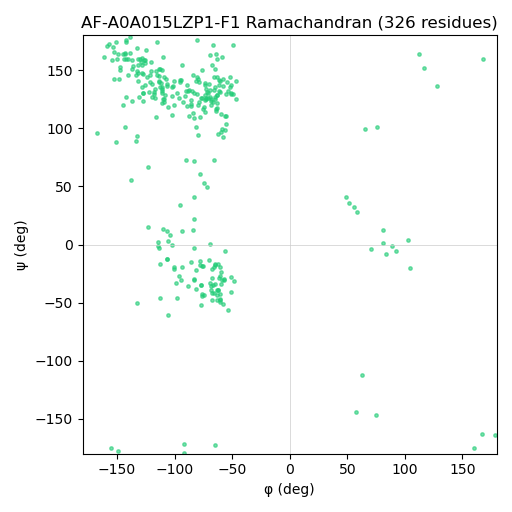? 4.064 5.961 7.612 1.00 93.88 281 VAL A C 1
ATOM 2190 O O . VAL A 1 281 ? 3.076 6.672 7.433 1.00 93.88 281 VAL A O 1
ATOM 2193 N N . PHE A 1 282 ? 5.185 6.413 8.161 1.00 92.50 282 PHE A N 1
ATOM 2194 C CA . PHE A 1 282 ? 5.323 7.748 8.736 1.00 92.50 282 PHE A CA 1
ATOM 2195 C C . PHE A 1 282 ? 6.713 8.330 8.484 1.00 92.50 282 PHE A C 1
ATOM 2197 O O . PHE A 1 282 ? 7.651 7.599 8.178 1.00 92.50 282 PHE A O 1
ATOM 2204 N N . ASP A 1 283 ? 6.848 9.649 8.574 1.00 92.25 283 ASP A N 1
ATOM 2205 C CA . ASP A 1 283 ? 8.133 10.329 8.386 1.00 92.25 283 ASP A CA 1
ATOM 2206 C C . ASP A 1 283 ? 8.908 10.516 9.698 1.00 92.25 283 ASP A C 1
ATOM 2208 O O . ASP A 1 283 ? 8.476 10.131 10.787 1.00 92.25 283 ASP A O 1
ATOM 2212 N N . LYS A 1 284 ? 10.083 11.143 9.597 1.00 89.38 284 LYS A N 1
ATOM 2213 C CA . LYS A 1 284 ? 10.938 11.475 10.746 1.00 89.38 284 LYS A CA 1
ATOM 2214 C C . LYS A 1 284 ? 10.327 12.434 11.767 1.00 89.38 284 LYS A C 1
ATOM 2216 O O . LYS A 1 284 ? 10.844 12.525 12.874 1.00 89.38 284 LYS A O 1
ATOM 2221 N N . ASN A 1 285 ? 9.266 13.148 11.397 1.00 88.94 285 ASN A N 1
ATOM 2222 C CA . ASN A 1 285 ? 8.526 14.030 12.294 1.00 88.94 285 ASN A CA 1
ATOM 2223 C C . ASN A 1 285 ? 7.339 13.297 12.936 1.00 88.94 285 ASN A C 1
ATOM 2225 O O . ASN A 1 285 ? 6.470 13.942 13.519 1.00 88.94 285 ASN A O 1
ATOM 2229 N N . ASN A 1 286 ? 7.279 11.967 12.801 1.00 86.44 286 ASN A N 1
ATOM 2230 C CA . ASN A 1 286 ? 6.192 11.123 13.276 1.00 86.44 286 ASN A CA 1
ATOM 2231 C C . ASN A 1 286 ? 4.824 11.496 12.681 1.00 86.44 286 ASN A C 1
ATOM 2233 O O . ASN A 1 286 ? 3.779 11.266 13.296 1.00 86.44 286 ASN A O 1
ATOM 2237 N N . THR A 1 287 ? 4.819 12.058 11.470 1.00 91.38 287 THR A N 1
ATOM 2238 C CA . THR A 1 287 ? 3.585 12.314 10.726 1.00 91.38 287 THR A CA 1
ATOM 2239 C C . THR A 1 287 ? 3.208 11.056 9.959 1.00 91.38 287 THR A C 1
ATOM 2241 O O . THR A 1 287 ? 4.012 10.544 9.186 1.00 91.38 287 THR A O 1
ATOM 2244 N N . LEU A 1 288 ? 1.993 10.545 10.158 1.00 92.56 288 LEU A N 1
ATOM 2245 C CA . LEU A 1 288 ? 1.443 9.416 9.412 1.00 92.56 288 LEU A CA 1
ATOM 2246 C C . LEU A 1 288 ? 1.186 9.828 7.964 1.00 92.56 288 LEU A C 1
ATOM 2248 O O . LEU A 1 288 ? 0.443 10.773 7.713 1.00 92.56 288 LEU A O 1
ATOM 2252 N N . TRP A 1 289 ? 1.751 9.085 7.022 1.00 95.00 289 TRP A N 1
ATOM 2253 C CA . TRP A 1 289 ? 1.515 9.245 5.588 1.00 95.00 289 TRP A CA 1
ATOM 2254 C C . TRP A 1 289 ? 0.425 8.308 5.082 1.00 95.00 289 TRP A C 1
ATOM 2256 O O . TRP A 1 289 ? -0.307 8.657 4.159 1.00 95.00 289 TRP A O 1
ATOM 2266 N N . GLY A 1 290 ? 0.284 7.135 5.696 1.00 95.69 290 GLY A N 1
ATOM 2267 C CA . GLY A 1 290 ? -0.690 6.141 5.277 1.00 95.69 290 GLY A CA 1
ATOM 2268 C C . GLY A 1 290 ? -0.455 4.779 5.908 1.00 95.69 290 GLY A C 1
ATOM 2269 O O . GLY A 1 290 ? 0.280 4.647 6.888 1.00 95.69 290 GLY A O 1
ATOM 2270 N N . ILE A 1 291 ? -1.077 3.763 5.319 1.00 95.38 291 ILE A N 1
ATOM 2271 C CA . ILE A 1 291 ? -0.909 2.363 5.717 1.00 95.38 291 ILE A CA 1
ATOM 2272 C C . ILE A 1 291 ? -0.366 1.535 4.555 1.00 95.38 291 ILE A C 1
ATOM 2274 O O . ILE A 1 291 ? -0.799 1.702 3.412 1.00 95.38 291 ILE A O 1
ATOM 2278 N N . LEU A 1 292 ? 0.579 0.638 4.841 1.00 95.69 292 LEU A N 1
ATOM 2279 C CA . LEU A 1 292 ? 1.123 -0.278 3.842 1.00 95.69 292 LEU A CA 1
ATOM 2280 C C . LEU A 1 292 ? 0.012 -1.199 3.331 1.00 95.69 292 LEU A C 1
ATOM 2282 O O . LEU A 1 292 ? -0.688 -1.839 4.117 1.00 95.69 292 LEU A O 1
ATOM 2286 N N . GLN A 1 293 ? -0.129 -1.274 2.010 1.00 95.06 293 GLN A N 1
ATOM 2287 C CA . GLN A 1 293 ? -1.182 -2.030 1.339 1.00 95.06 293 GLN A CA 1
ATOM 2288 C C . GLN A 1 293 ? -0.632 -3.222 0.567 1.00 95.06 293 GLN A C 1
ATOM 2290 O O . GLN A 1 293 ? -1.170 -4.322 0.685 1.00 95.06 293 GLN A O 1
ATOM 2295 N N . GLY A 1 294 ? 0.434 -3.026 -0.199 1.00 93.00 294 GLY A N 1
ATOM 2296 C CA . GLY A 1 294 ? 0.967 -4.051 -1.080 1.00 93.00 294 GLY A CA 1
ATOM 2297 C C . GLY A 1 294 ? 2.466 -3.937 -1.286 1.00 93.00 294 GLY A C 1
ATOM 2298 O O . GLY A 1 294 ? 3.071 -2.901 -1.034 1.00 93.00 294 GLY A O 1
ATOM 2299 N N . VAL A 1 295 ? 3.073 -5.038 -1.715 1.00 93.12 295 VAL A N 1
ATOM 2300 C CA . VAL A 1 295 ? 4.521 -5.198 -1.862 1.00 93.12 295 VAL A CA 1
ATOM 2301 C C . VAL A 1 295 ? 4.848 -5.800 -3.223 1.00 93.12 295 VAL A C 1
ATOM 2303 O O . VAL A 1 295 ? 4.146 -6.683 -3.720 1.00 93.12 295 VAL A O 1
ATOM 2306 N N . SER A 1 296 ? 5.922 -5.311 -3.832 1.00 89.94 296 SER A N 1
ATOM 2307 C CA . SER A 1 296 ? 6.571 -5.940 -4.987 1.00 89.94 296 SER A CA 1
ATOM 2308 C C . SER A 1 296 ? 7.267 -7.257 -4.589 1.00 89.94 296 SER A C 1
ATOM 2310 O O . SER A 1 296 ? 7.497 -7.495 -3.400 1.00 89.94 296 SER A O 1
ATOM 2312 N N . PRO A 1 297 ? 7.621 -8.135 -5.551 1.00 84.44 297 PRO A N 1
ATOM 2313 C CA . PRO A 1 297 ? 8.223 -9.438 -5.250 1.00 84.44 297 PRO A CA 1
ATOM 2314 C C . PRO A 1 297 ? 9.555 -9.385 -4.482 1.00 84.44 297 PRO A C 1
ATOM 2316 O O . PRO A 1 297 ? 9.830 -10.272 -3.674 1.00 84.44 297 PRO A O 1
ATOM 2319 N N . ASP A 1 298 ? 10.385 -8.368 -4.724 1.00 83.62 298 ASP A N 1
ATOM 2320 C CA . ASP A 1 298 ? 11.640 -8.143 -3.990 1.00 83.62 298 ASP A CA 1
ATOM 2321 C C . ASP A 1 298 ? 11.411 -7.428 -2.640 1.00 83.62 298 ASP A C 1
ATOM 2323 O O . ASP A 1 298 ? 12.195 -7.596 -1.696 1.00 83.62 298 ASP A O 1
ATOM 2327 N N . GLY A 1 299 ? 10.280 -6.726 -2.519 1.00 87.44 299 GLY A N 1
ATOM 2328 C CA . GLY A 1 299 ? 9.872 -5.928 -1.371 1.00 87.44 299 GLY A CA 1
ATOM 2329 C C . GLY A 1 299 ? 10.523 -4.543 -1.325 1.00 87.44 299 GLY A C 1
ATOM 2330 O O . GLY A 1 299 ? 10.454 -3.887 -0.286 1.00 87.44 299 GLY A O 1
ATOM 2331 N N . LEU A 1 300 ? 11.162 -4.102 -2.415 1.00 88.00 300 LEU A N 1
ATOM 2332 C CA . LEU A 1 300 ? 11.832 -2.800 -2.523 1.00 88.00 300 LEU A CA 1
ATOM 2333 C C . LEU A 1 300 ? 10.858 -1.672 -2.870 1.00 88.00 300 LEU A C 1
ATOM 2335 O O . LEU A 1 300 ? 11.083 -0.531 -2.476 1.00 88.00 300 LEU A O 1
ATOM 2339 N N . LEU A 1 301 ? 9.779 -1.993 -3.589 1.00 90.00 301 LEU A N 1
ATOM 2340 C CA . LEU A 1 301 ? 8.665 -1.086 -3.863 1.00 90.00 301 LEU A CA 1
ATOM 2341 C C . LEU A 1 301 ? 7.406 -1.530 -3.128 1.00 90.00 301 LEU A C 1
ATOM 2343 O O . LEU A 1 301 ? 7.024 -2.703 -3.208 1.00 90.00 301 LEU A O 1
ATOM 2347 N N . VAL A 1 302 ? 6.736 -0.600 -2.450 1.00 93.38 302 VAL A N 1
ATOM 2348 C CA . VAL A 1 302 ? 5.471 -0.879 -1.757 1.00 93.38 302 VAL A CA 1
ATOM 2349 C C . VAL A 1 302 ? 4.419 0.184 -2.052 1.00 93.38 302 VAL A C 1
ATOM 2351 O O . VAL A 1 302 ? 4.741 1.361 -2.208 1.00 93.38 302 VAL A O 1
ATOM 2354 N N . SER A 1 303 ? 3.156 -0.236 -2.109 1.00 94.88 303 SER A N 1
ATOM 2355 C CA . SER A 1 303 ? 2.000 0.656 -2.182 1.00 94.88 303 SER A CA 1
ATOM 2356 C C . SER A 1 303 ? 1.522 1.029 -0.781 1.00 94.88 303 SER A C 1
ATOM 2358 O O . SER A 1 303 ? 1.412 0.181 0.112 1.00 94.88 303 SER A O 1
ATOM 2360 N N . VAL A 1 304 ? 1.199 2.305 -0.595 1.00 95.94 304 VAL A N 1
ATOM 2361 C CA . VAL A 1 304 ? 0.711 2.878 0.659 1.00 95.94 304 VAL A CA 1
ATOM 2362 C C . VAL A 1 304 ? -0.583 3.627 0.382 1.00 95.94 304 VAL A C 1
ATOM 2364 O O . VAL A 1 304 ? -0.615 4.548 -0.430 1.00 95.94 304 VAL A O 1
ATOM 2367 N N . VAL A 1 305 ? -1.660 3.263 1.080 1.00 96.06 305 VAL A N 1
ATOM 2368 C CA . VAL A 1 305 ? -2.922 4.010 0.983 1.00 96.06 305 VAL A CA 1
ATOM 2369 C C . VAL A 1 305 ? -2.757 5.311 1.776 1.00 96.06 305 VAL A C 1
ATOM 2371 O O . VAL A 1 305 ? -2.551 5.233 2.993 1.00 96.06 305 VAL A O 1
ATOM 2374 N N . PRO A 1 306 ? -2.828 6.494 1.134 1.00 95.38 306 PRO A N 1
ATOM 2375 C CA . PRO A 1 306 ? -2.568 7.764 1.803 1.00 95.38 306 PRO A CA 1
ATOM 2376 C C . PRO A 1 306 ? -3.601 8.064 2.889 1.00 95.38 306 PRO A C 1
ATOM 2378 O O . PRO A 1 306 ? -4.805 7.938 2.660 1.00 95.38 306 PRO A O 1
ATOM 2381 N N . ILE A 1 307 ? -3.147 8.523 4.058 1.00 95.69 307 ILE A N 1
ATOM 2382 C CA . ILE A 1 307 ? -4.042 8.777 5.193 1.00 95.69 307 ILE A CA 1
ATOM 2383 C C . ILE A 1 307 ? -5.066 9.874 4.891 1.00 95.69 307 ILE A C 1
ATOM 2385 O O . ILE A 1 307 ? -6.229 9.727 5.252 1.00 95.69 307 ILE A O 1
ATOM 2389 N N . HIS A 1 308 ? -4.671 10.938 4.186 1.00 94.38 308 HIS A N 1
ATOM 2390 C CA . HIS A 1 308 ? -5.580 12.037 3.858 1.00 94.38 308 HIS A CA 1
ATOM 2391 C C . HIS A 1 308 ? -6.748 11.562 2.982 1.00 94.38 308 HIS A C 1
ATOM 2393 O O . HIS A 1 308 ? -7.885 11.947 3.238 1.00 94.38 308 HIS A O 1
ATOM 2399 N N . LEU A 1 309 ? -6.501 10.654 2.026 1.00 95.00 309 LEU A N 1
ATOM 2400 C CA . LEU A 1 309 ? -7.562 10.073 1.199 1.00 95.00 309 LEU A CA 1
ATOM 2401 C C . LEU A 1 309 ? -8.491 9.168 2.015 1.00 95.00 309 LEU A C 1
ATOM 2403 O O . LEU A 1 309 ? -9.702 9.214 1.821 1.00 95.00 309 LEU A O 1
ATOM 2407 N N . ILE A 1 310 ? -7.953 8.386 2.960 1.00 96.44 310 ILE A N 1
ATOM 2408 C CA . ILE A 1 310 ? -8.771 7.575 3.879 1.00 96.44 310 ILE A CA 1
ATOM 2409 C C . ILE A 1 310 ? -9.692 8.479 4.708 1.00 96.44 310 ILE A C 1
ATOM 2411 O O . ILE A 1 310 ? -10.893 8.225 4.795 1.00 96.44 310 ILE A O 1
ATOM 2415 N N . LEU A 1 311 ? -9.136 9.534 5.311 1.00 95.69 311 LEU A N 1
ATOM 2416 C CA . LEU A 1 311 ? -9.877 10.456 6.175 1.00 95.69 311 LEU A CA 1
ATOM 2417 C C . LEU A 1 311 ? -10.899 11.296 5.395 1.00 95.69 311 LEU A C 1
ATOM 2419 O O . LEU A 1 311 ? -11.991 11.559 5.895 1.00 95.69 311 LEU A O 1
ATOM 2423 N N . GLN A 1 312 ? -10.584 11.686 4.161 1.00 95.00 312 GLN A N 1
ATOM 2424 C CA . GLN A 1 312 ? -11.531 12.367 3.282 1.00 95.00 312 GLN A CA 1
ATOM 2425 C C . GLN A 1 312 ? -12.672 11.435 2.869 1.00 95.00 312 GLN A C 1
ATOM 2427 O O . GLN A 1 312 ? -13.835 11.811 2.994 1.00 95.00 312 GLN A O 1
ATOM 2432 N N . HIS A 1 313 ? -12.347 10.217 2.429 1.00 95.94 313 HIS A N 1
ATOM 2433 C CA . HIS A 1 313 ? -13.342 9.247 1.986 1.00 95.94 313 HIS A CA 1
ATOM 2434 C C . HIS A 1 313 ? -14.282 8.843 3.122 1.00 95.94 313 HIS A C 1
ATOM 2436 O O . HIS A 1 313 ? -15.495 8.808 2.939 1.00 95.94 313 HIS A O 1
ATOM 2442 N N . VAL A 1 314 ? -13.754 8.586 4.325 1.00 95.38 314 VAL A N 1
ATOM 2443 C CA . VAL A 1 314 ? -14.610 8.203 5.454 1.00 95.38 314 VAL A CA 1
ATOM 2444 C C . VAL A 1 314 ? -15.560 9.335 5.861 1.00 95.38 314 VAL A C 1
ATOM 2446 O O . VAL A 1 314 ? -16.712 9.076 6.206 1.00 95.38 314 VAL A O 1
ATOM 2449 N N . ARG A 1 315 ? -15.103 10.588 5.742 1.00 95.31 315 ARG A N 1
ATOM 2450 C CA . ARG A 1 315 ? -15.913 11.779 5.996 1.00 95.31 315 ARG A CA 1
ATOM 2451 C C . ARG A 1 315 ? -17.024 11.959 4.972 1.00 95.31 315 ARG A C 1
ATOM 2453 O O . ARG A 1 315 ? -18.122 12.335 5.364 1.00 95.31 315 ARG A O 1
ATOM 2460 N N . SER A 1 316 ? -16.754 11.721 3.691 1.00 94.69 316 SER A N 1
ATOM 2461 C CA . SER A 1 316 ? -17.765 11.871 2.640 1.00 94.69 316 SER A CA 1
ATOM 2462 C C . SER A 1 316 ? -18.759 10.714 2.606 1.00 94.69 316 SER A C 1
ATOM 2464 O O . SER A 1 316 ? -19.949 10.953 2.458 1.00 94.69 316 SER A O 1
ATOM 2466 N N . GLU A 1 317 ? -18.281 9.477 2.743 1.00 95.88 317 GLU A N 1
ATOM 2467 C CA . GLU A 1 317 ? -19.097 8.270 2.558 1.00 95.88 317 GLU A CA 1
ATOM 2468 C C . GLU A 1 317 ? -19.926 7.930 3.799 1.00 95.88 317 GLU A C 1
ATOM 2470 O O . GLU A 1 317 ? -21.067 7.489 3.699 1.00 95.88 317 GLU A O 1
ATOM 2475 N N . PHE A 1 318 ? -19.355 8.122 4.990 1.00 95.00 318 PHE A N 1
ATOM 2476 C CA . PHE A 1 318 ? -19.987 7.706 6.244 1.00 95.00 318 PHE A CA 1
ATOM 2477 C C . PHE A 1 318 ? -20.374 8.875 7.148 1.00 95.00 318 PHE A C 1
ATOM 2479 O O . PHE A 1 318 ? -20.853 8.630 8.255 1.00 95.00 318 PHE A O 1
ATOM 2486 N N . GLU A 1 319 ? -20.148 10.114 6.701 1.00 95.06 319 GLU A N 1
ATOM 2487 C CA . GLU A 1 319 ? -20.478 11.344 7.434 1.00 95.06 319 GLU A CA 1
ATOM 2488 C C . GLU A 1 319 ? -19.847 11.409 8.841 1.00 95.06 319 GLU A C 1
ATOM 2490 O O . GLU A 1 319 ? -20.415 11.983 9.770 1.00 95.06 319 GLU A O 1
ATOM 2495 N N . VAL A 1 320 ? -18.654 10.824 9.014 1.00 93.88 320 VAL A N 1
ATOM 2496 C CA . VAL A 1 320 ? -17.911 10.820 10.288 1.00 93.88 320 VAL A CA 1
ATOM 2497 C C . VAL A 1 320 ? -16.478 11.308 10.122 1.00 93.88 320 VAL A C 1
ATOM 2499 O O . VAL A 1 320 ? -15.825 11.060 9.111 1.00 93.88 320 VAL A O 1
ATOM 2502 N N . SER A 1 321 ? -15.958 11.956 11.159 1.00 94.00 321 SER A N 1
ATOM 2503 C CA . SER A 1 321 ? -14.566 12.396 11.217 1.00 94.00 321 SER A CA 1
ATOM 2504 C C . SER A 1 321 ? -13.773 11.518 12.174 1.00 94.00 321 SER A C 1
ATOM 2506 O O . SER A 1 321 ? -14.221 11.223 13.284 1.00 94.00 321 SER A O 1
ATOM 2508 N N . PHE A 1 322 ? -12.568 11.135 11.757 1.00 92.19 322 PHE A N 1
ATOM 2509 C CA . PHE A 1 322 ? -11.621 10.415 12.596 1.00 92.19 322 PHE A CA 1
ATOM 2510 C C . PHE A 1 322 ? -10.423 11.292 12.927 1.00 92.19 322 PHE A C 1
ATOM 2512 O O . PHE A 1 322 ? -9.838 11.919 12.045 1.00 92.19 322 PHE A O 1
ATOM 2519 N N . LYS A 1 323 ? -10.023 11.276 14.197 1.00 90.69 323 LYS A N 1
ATOM 2520 C CA . LYS A 1 323 ? -8.842 11.979 14.689 1.00 90.69 323 LYS A CA 1
ATOM 2521 C C . LYS A 1 323 ? -7.832 10.989 15.244 1.00 90.69 323 LYS A C 1
ATOM 2523 O O . LYS A 1 323 ? -8.196 10.110 16.026 1.00 90.69 323 LYS A O 1
ATOM 2528 N N . LEU A 1 324 ? -6.574 11.134 14.831 1.00 88.31 324 LEU A N 1
ATOM 2529 C CA . LEU A 1 324 ? -5.473 10.328 15.348 1.00 88.31 324 LEU A CA 1
ATOM 2530 C C . LEU A 1 324 ? -5.376 10.503 16.866 1.00 88.31 324 LEU A C 1
ATOM 2532 O O . LEU A 1 324 ? -5.456 11.619 17.384 1.00 88.31 324 LEU A O 1
ATOM 2536 N N . MET A 1 325 ? -5.183 9.396 17.571 1.00 79.12 325 MET A N 1
ATOM 2537 C CA . MET A 1 325 ? -4.820 9.427 18.978 1.00 79.12 325 MET A CA 1
ATOM 2538 C C . MET A 1 325 ? -3.323 9.709 19.093 1.00 79.12 325 MET A C 1
ATOM 2540 O O . MET A 1 325 ? -2.513 8.792 19.021 1.00 79.12 325 MET A O 1
ATOM 2544 N N . SER A 1 326 ? -2.949 10.974 19.262 1.00 62.94 326 SER A N 1
ATOM 2545 C CA . SER A 1 326 ? -1.658 11.309 19.863 1.00 62.94 326 SER A CA 1
ATOM 2546 C C . SER A 1 326 ? -1.749 10.981 21.356 1.00 62.94 326 SER A C 1
ATOM 2548 O O . SER A 1 326 ? -2.749 11.345 21.982 1.00 62.94 326 SER A O 1
ATOM 2550 N N . GLU A 1 327 ? -0.769 10.271 21.915 1.00 50.34 327 GLU A N 1
ATOM 2551 C CA . GLU A 1 327 ? -0.755 9.946 23.348 1.00 50.34 327 GLU A CA 1
ATOM 2552 C C . GLU A 1 327 ? -0.952 11.200 24.221 1.00 50.34 327 GLU A C 1
ATOM 2554 O O . GLU A 1 327 ? -0.525 12.304 23.870 1.00 50.34 327 GLU A O 1
ATOM 2559 N N . ILE A 1 328 ? -1.674 10.982 25.324 1.00 34.88 328 ILE A N 1
ATOM 2560 C CA . ILE A 1 328 ? -1.831 11.883 26.472 1.00 34.88 328 ILE A CA 1
ATOM 2561 C C . ILE A 1 328 ? -0.534 11.855 27.274 1.00 34.88 328 ILE A C 1
ATOM 2563 O O . ILE A 1 328 ? -0.023 10.733 27.486 1.00 34.88 328 ILE A O 1
#

I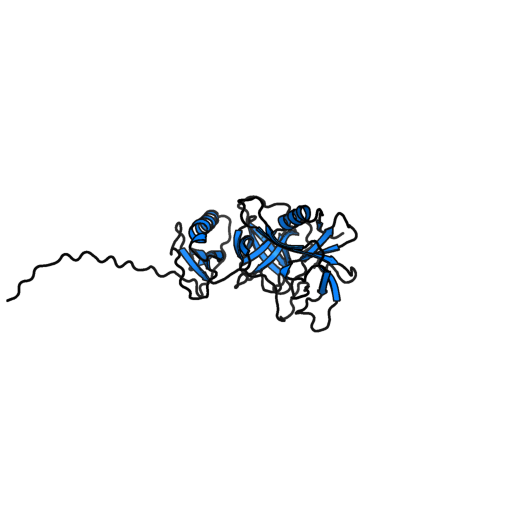nterPro domains:
  IPR009003 Peptidase S1, PA clan [SSF50494] (115-300)

Nearest PDB structures (foldseek):
  5mrs-assembly2_B  TM=7.024E-01  e=2.322E-07  Lysobacter sp. XL1
  1hpg-assembly1_A  TM=7.111E-01  e=2.568E-06  Streptomyces griseus
  5sga-assembly1_E  TM=6.082E-01  e=1.505E-06  Streptomyces griseus
  4ic5-assembly1_A  TM=4.836E-01  e=4.078E-03  Arabidopsis thaliana
  4ic5-assembly4_C  TM=3.962E-01  e=2.037E-03  Arabidopsis thaliana

Mean predicted aligned error: 10.53 Å

Secondary structure (DSSP, 8-state):
---------------------B-TT---BPP-SGGGTHHHHHHHHHHHHHTTTS-EEEEEEEEETTEEEEEEEESS-TT------SEETTEEEEEEE---EE--B-S-----SS-EEBSSSBEE---EEEESSSTT-EEEEE-GGGS-STTPEEEES-GGG-TT--EEEEEEEEEEEEEEE-SSTTSPPEEEEEEEEEES-TTT------TT----EE--SPPPSS-EEEEEEEETTTEEEEEEEEEEEEEEEETTTEEEEEEEEE-SS----TT-TT-EEEETT-EEEEEEEEE-SSSSEEEEEEHHHHHHHHHHHHS--EEE----

Radius of gyration: 23.49 Å; Cα contacts (8 Å, |Δi|>4): 790; chains: 1; bounding box: 53×41×102 Å

Sequence (328 aa):
MFRIFNYFLTPLMRLEKKSQSYIGYQEILPITGTGMLPRRVILSRFWSTYIKDTPLSYMNSGIVNGGPAIIAYVHVPKGTPVELPTEFEGYPVLLDYGTIEPACHTRPVALSPGISIGSVSACTLGAMFKNETEMEKIFILTTKHSVGNTDSTVIQPGSSDAEKGYTICAKVSKYNFYGVIHEHEDADALLLDYAFCEVINSQVVSTNNTPEFCISNTKDSGSGPEIEYEIRKFGRTTNYTEGVVEDRLEFFYNRKFGHVKTLVVSAKERFGAPGDSGSPVFDKNNTLWGILQGVSPDGLLVSVVPIHLILQHVRSEFEVSFKLMSEI

pLDDT: mean 78.26, std 18.95, range [25.81, 97.25]

Solvent-accessible surface area (backbone atoms only — not comparable to full-atom values): 17816 Å² total; per-residue (Å²): 135,90,84,88,84,85,86,86,79,73,82,79,79,74,76,72,76,77,72,72,48,63,48,87,85,64,68,71,40,67,74,81,71,93,90,50,72,71,52,59,61,46,50,54,50,50,47,72,70,40,55,87,85,35,64,61,14,40,72,51,64,25,32,44,97,90,37,69,29,40,35,42,21,24,68,59,66,86,87,63,90,73,90,66,64,59,54,56,97,92,26,44,33,30,41,48,67,43,49,53,40,69,10,54,24,89,63,73,72,85,87,42,62,45,57,38,25,15,44,79,18,20,14,11,56,28,57,48,30,26,36,73,88,45,72,89,45,44,24,38,36,30,29,29,91,36,40,56,57,70,72,30,61,28,24,39,40,3,54,47,66,24,89,90,56,66,41,72,41,26,28,30,36,85,61,53,45,77,51,69,48,56,93,47,100,87,44,71,38,32,52,43,53,30,25,35,21,39,53,77,38,78,90,74,64,68,82,78,53,61,88,89,61,64,56,61,47,69,42,81,67,76,55,73,84,91,54,77,40,61,31,35,34,48,12,20,55,59,24,76,30,57,33,37,32,48,50,52,71,42,71,33,32,34,95,89,74,43,68,28,30,32,32,50,35,40,29,87,50,65,42,43,42,59,14,19,20,6,8,38,29,24,35,89,82,24,30,31,49,21,28,30,43,22,21,28,90,81,5,32,41,30,37,24,36,45,38,37,60,54,54,50,48,43,32,72,76,68,73,43,51,74,44,74,55,47,86,131

Organism: Rhizophagus irregularis (strain DAOM 197198w) (NCBI:txid1432141)

Foldseek 3Di:
DDDDDDDDDDPPPPPPPPPAAACVPWDFFADDDQPCVVVVVQLVVLCVVCVVPWQWFFWDWGQTPNHIAIETEGADPPPPDTDDDCDGPHHGYHYDYWHWAFQWAQAADDWDDFWWKAENTTAGWAFKKAWPVHRVWIWTKFFQVRYDDFQGFMWTNYPNHQPPHIDRFWTFHPLFDFAWDAPDPPGFTATDTMTITTTPDPVVDDPPPPPQQQQAAADQAQDDWRDKFKKWWAFRPPGIDIWIWTSDWGWGQDPVHGIHTFTKTFHSAQRGHRRHGRIFMAGPVSYTQFTWTTAIPRNRMTGGHGPNCSQVCSCVPVVIGMDTDRDD